Protein AF-A0A519W3X5-F1 (afdb_monomer_lite)

Secondary structure (DSSP, 8-state):
--HHHHHHHHHHHHHH--S----S--------PPPTTTTTT-HHHHHHHHHHHHHHHHSTTS---HHHHHHHHHHHHHHHHHHHHHHHTHHHHHHHHHHHHHHHHHHHTS-GGGTTTSS-----HHHHHHHHHHHHHHHHHHHHHHHHHHHIIIIIIHHHHHHHHHHHHHHHHHIIIIIHHHHHHHHHHHHHHHHHHHHHHHHHHHHHHHHHHHHHHHHHHHHHHHHHHHHHT-

Radius of gyration: 39.51 Å; chains: 1; bounding box: 80×35×135 Å

Foldseek 3Di:
DDPVVVVVVVVVVVVVPPDDDDDDPPLDQDADDDDPVVCVVCVLVVVLSVVVRVQSVVQQLHQDDLVVSLVSNCVSLVVVLVVLVVVLCVLLVQLQVQLVVLQVQLQVLFDCVVVPPPDPDDRDVVSVVSNVRSNVRSVVSNVRSVVSSCCCVPVPSVVVVVVVVVVSVVVSVCCVVPVNVVSVVSSVVVVVVVVVVVVVVVVVVVVVVVVVVVVVVVVVVVVVVVVVVVVVVD

Structure (mmCIF, N/CA/C/O backbone):
data_AF-A0A519W3X5-F1
#
_entry.id   AF-A0A519W3X5-F1
#
loop_
_atom_site.group_PDB
_atom_site.id
_atom_site.type_symbol
_atom_site.label_atom_id
_atom_site.label_alt_id
_atom_site.label_comp_id
_atom_site.label_asym_id
_atom_site.label_entity_id
_atom_site.label_seq_id
_atom_site.pdbx_PDB_ins_code
_atom_site.Cartn_x
_atom_site.Cartn_y
_atom_site.Cartn_z
_atom_site.occupancy
_atom_site.B_iso_or_equiv
_atom_site.auth_seq_id
_atom_site.auth_comp_id
_atom_site.auth_asym_id
_atom_site.auth_atom_id
_atom_site.pdbx_PDB_model_num
ATOM 1 N N . MET A 1 1 ? 3.837 -25.147 18.147 1.00 45.12 1 MET A N 1
ATOM 2 C CA . MET A 1 1 ? 2.559 -24.634 17.619 1.00 45.12 1 MET A CA 1
ATOM 3 C C . MET A 1 1 ? 2.509 -23.174 17.982 1.00 45.12 1 MET A C 1
ATOM 5 O O . MET A 1 1 ? 2.687 -22.864 19.153 1.00 45.12 1 MET A O 1
ATOM 9 N N . SER A 1 2 ? 2.477 -22.316 16.969 1.00 45.16 2 SER A N 1
ATOM 10 C CA . SER A 1 2 ? 2.587 -20.865 17.125 1.00 45.16 2 SER A CA 1
ATOM 11 C C . SER A 1 2 ? 1.289 -20.325 17.731 1.00 45.16 2 SER A C 1
ATOM 13 O O . SER A 1 2 ? 0.227 -20.863 17.428 1.00 45.16 2 SER A O 1
ATOM 15 N N . ASP A 1 3 ? 1.339 -19.258 18.535 1.00 55.97 3 ASP A N 1
ATOM 16 C CA . ASP A 1 3 ? 0.141 -18.533 19.014 1.00 55.97 3 ASP A CA 1
ATOM 17 C C . ASP A 1 3 ? -0.808 -18.149 17.860 1.00 55.97 3 ASP A C 1
ATOM 19 O O . ASP A 1 3 ? -2.020 -18.027 18.036 1.00 55.97 3 ASP A O 1
ATOM 23 N N . LEU A 1 4 ? -0.258 -18.023 16.647 1.00 49.25 4 LEU A N 1
ATOM 24 C CA . LEU A 1 4 ? -1.002 -17.791 15.415 1.00 49.25 4 LEU A CA 1
ATOM 25 C C . LEU A 1 4 ? -1.957 -18.949 15.069 1.00 49.25 4 LEU A C 1
ATOM 27 O O . LEU A 1 4 ? -3.072 -18.690 14.632 1.00 49.25 4 LEU A O 1
ATOM 31 N N . ASP A 1 5 ? -1.560 -20.202 15.318 1.00 62.03 5 ASP A N 1
ATOM 32 C CA . ASP A 1 5 ? -2.374 -21.393 15.025 1.00 62.03 5 ASP A CA 1
ATOM 33 C C . ASP A 1 5 ? -3.535 -21.529 16.019 1.00 62.03 5 ASP A C 1
ATOM 35 O O . ASP A 1 5 ? -4.640 -21.918 15.647 1.00 62.03 5 ASP A O 1
ATOM 39 N N . GLN A 1 6 ? -3.308 -21.180 17.292 1.00 60.09 6 GLN A N 1
ATOM 40 C CA . GLN A 1 6 ? -4.368 -21.174 18.307 1.00 60.09 6 GLN A CA 1
ATOM 41 C C . GLN A 1 6 ? -5.393 -20.067 18.050 1.00 60.09 6 GLN A C 1
ATOM 43 O O . GLN A 1 6 ? -6.582 -20.264 18.292 1.00 60.09 6 GLN A O 1
ATOM 48 N N . PHE A 1 7 ? -4.947 -18.923 17.529 1.00 57.28 7 PHE A N 1
ATOM 49 C CA . PHE A 1 7 ? -5.829 -17.824 17.152 1.00 57.28 7 PHE A CA 1
ATOM 50 C C . PHE A 1 7 ? -6.675 -18.153 15.913 1.00 57.28 7 PHE A C 1
ATOM 52 O O . PHE A 1 7 ? -7.871 -17.873 15.914 1.00 57.28 7 PHE A O 1
ATOM 59 N N . GLU A 1 8 ? -6.096 -18.792 14.892 1.00 63.50 8 GLU A N 1
ATOM 60 C CA . GLU A 1 8 ? -6.848 -19.271 13.720 1.00 63.50 8 GLU A CA 1
ATOM 61 C C . GLU A 1 8 ? -7.877 -20.342 14.112 1.00 63.50 8 GLU A C 1
ATOM 63 O O . GLU A 1 8 ? -9.046 -20.221 13.754 1.00 63.50 8 GLU A O 1
ATOM 68 N N . LEU A 1 9 ? -7.495 -21.313 14.954 1.00 64.81 9 LEU A N 1
ATOM 69 C CA . LEU A 1 9 ? -8.428 -22.306 15.508 1.00 64.81 9 LEU A CA 1
ATOM 70 C C . LEU A 1 9 ? -9.553 -21.656 16.331 1.00 64.81 9 LEU A C 1
ATOM 72 O O . LEU A 1 9 ? -10.696 -22.113 16.299 1.00 64.81 9 LEU A O 1
ATOM 76 N N . TYR A 1 10 ? -9.255 -20.573 17.053 1.00 62.84 10 TYR A N 1
ATOM 77 C CA . TYR A 1 10 ? -10.252 -19.820 17.809 1.00 62.84 10 TYR A CA 1
ATOM 78 C C . TYR A 1 10 ? -11.225 -19.071 16.885 1.00 62.84 10 TYR A C 1
ATOM 80 O O . TYR A 1 10 ? -12.438 -19.159 17.087 1.00 62.84 10 TYR A O 1
ATOM 88 N N . LEU A 1 11 ? -10.736 -18.407 15.834 1.00 61.69 11 LEU A N 1
ATOM 89 C CA . LEU A 1 11 ? -11.584 -17.755 14.830 1.00 61.69 11 LEU A CA 1
ATOM 90 C C . LEU A 1 11 ? -12.448 -18.760 14.052 1.00 61.69 11 LEU A C 1
ATOM 92 O O . LEU A 1 11 ? -13.633 -18.507 13.823 1.00 61.69 11 LEU A O 1
ATOM 96 N N . GLU A 1 12 ? -11.895 -19.923 13.712 1.00 62.41 12 GLU A N 1
ATOM 97 C CA . GLU A 1 12 ? -12.625 -21.010 13.057 1.00 62.41 12 GLU A CA 1
ATOM 98 C C . GLU A 1 12 ? -13.720 -21.579 13.979 1.00 62.41 12 GLU A C 1
ATOM 100 O O . GLU A 1 12 ? -14.868 -21.756 13.553 1.00 62.41 12 GLU A O 1
ATOM 105 N N . SER A 1 13 ? -13.425 -21.736 15.278 1.00 56.47 13 SER 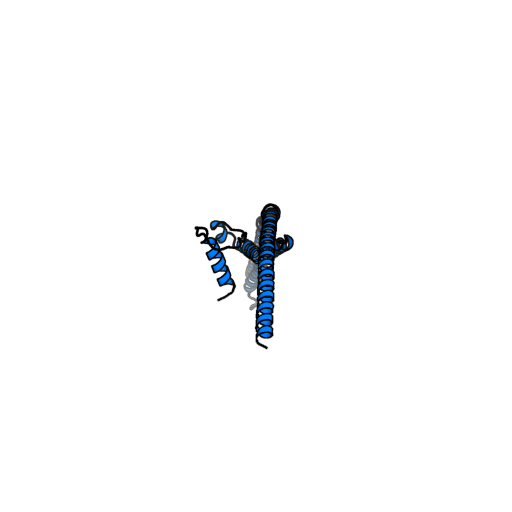A N 1
ATOM 106 C CA . SER A 1 13 ? -14.416 -22.148 16.282 1.00 56.47 13 SER A CA 1
ATOM 107 C C . SER A 1 13 ? -15.555 -21.131 16.447 1.00 56.47 13 SER A C 1
ATOM 109 O O . SER A 1 13 ? -16.719 -21.518 16.553 1.00 56.47 13 SER A O 1
ATOM 111 N N . LEU A 1 14 ? -15.263 -19.828 16.377 1.00 49.53 14 LEU A N 1
ATOM 112 C CA . LEU A 1 14 ? -16.277 -18.771 16.451 1.00 49.53 14 LEU A CA 1
ATOM 113 C C . LEU A 1 14 ? -17.171 -18.742 15.205 1.00 49.53 14 LEU A C 1
ATOM 115 O O . LEU A 1 14 ? -18.380 -18.552 15.329 1.00 49.53 14 LEU A O 1
ATOM 119 N N . SER A 1 15 ? -16.609 -18.996 14.021 1.00 51.59 15 SER A N 1
ATOM 120 C CA . SER A 1 15 ? -17.379 -19.058 12.770 1.00 51.59 15 SER A CA 1
ATOM 121 C C . SER A 1 15 ? -18.316 -20.272 12.685 1.00 51.59 15 SER A C 1
ATOM 123 O O . SER A 1 15 ? -19.361 -20.206 12.041 1.00 51.59 15 SER A O 1
ATOM 125 N N . THR A 1 16 ? -17.982 -21.367 13.377 1.00 39.50 16 THR A N 1
ATOM 126 C CA . THR A 1 16 ? -18.756 -22.621 13.352 1.00 39.50 16 THR A CA 1
ATOM 127 C C . THR A 1 16 ? -19.891 -22.637 14.391 1.00 39.50 16 THR A C 1
ATOM 129 O O . THR A 1 16 ? -20.848 -23.400 14.267 1.00 39.50 16 THR A O 1
ATOM 132 N N . THR A 1 17 ? -19.852 -21.755 15.397 1.00 40.50 17 THR A N 1
ATOM 133 C CA . THR A 1 17 ? -20.787 -21.769 16.545 1.00 40.50 17 THR A CA 1
ATOM 134 C C . THR A 1 17 ? -22.091 -20.987 16.294 1.00 40.50 17 THR A C 1
ATOM 136 O O . THR A 1 17 ? -22.834 -20.673 17.219 1.00 40.50 17 THR A O 1
ATOM 139 N N . THR A 1 18 ? -22.459 -20.702 15.038 1.00 43.31 18 THR A N 1
ATOM 140 C CA . THR A 1 18 ? -23.767 -20.086 14.705 1.00 43.31 18 THR A CA 1
ATOM 141 C C . THR A 1 18 ? -24.946 -21.078 14.762 1.00 43.31 18 THR A C 1
ATOM 143 O O . THR A 1 18 ? -26.044 -20.769 14.311 1.00 43.31 18 THR A O 1
ATOM 146 N N . SER A 1 19 ? -24.770 -22.270 15.342 1.00 35.72 19 SER A N 1
ATOM 147 C CA . SER A 1 19 ? -25.865 -23.218 15.591 1.00 35.72 19 SER A CA 1
ATOM 148 C C . SER A 1 19 ? -25.975 -23.542 17.080 1.00 35.72 19 SER A C 1
ATOM 150 O O . SER A 1 19 ? -25.244 -24.370 17.605 1.00 35.72 19 SER A O 1
ATOM 152 N N . ALA A 1 20 ? -26.897 -22.829 17.728 1.00 42.28 20 ALA A N 1
ATOM 153 C CA . ALA A 1 20 ? -27.607 -23.144 18.967 1.00 42.28 20 ALA A CA 1
ATOM 154 C C . ALA A 1 20 ? -27.051 -24.270 19.868 1.00 42.28 20 ALA A C 1
ATOM 156 O O . ALA A 1 20 ? -27.320 -25.441 19.628 1.00 42.28 20 ALA A O 1
ATOM 157 N N . THR A 1 21 ? -26.503 -23.890 21.026 1.00 29.62 21 THR A N 1
ATOM 158 C CA . THR A 1 21 ? -26.790 -24.583 22.295 1.00 29.62 21 THR A CA 1
ATOM 159 C C . THR A 1 21 ? -26.710 -23.601 23.459 1.00 29.62 21 THR A C 1
ATOM 161 O O . THR A 1 21 ? -25.695 -22.957 23.705 1.00 29.62 21 THR A O 1
ATOM 164 N N . SER A 1 22 ? -27.837 -23.489 24.152 1.00 43.41 22 SER A N 1
ATOM 165 C CA . SER A 1 22 ? -28.070 -22.793 25.411 1.00 43.41 22 SER A CA 1
ATOM 166 C C . SER A 1 22 ? -27.163 -23.295 26.540 1.00 43.41 22 SER A C 1
ATOM 168 O O . SER A 1 22 ? -27.108 -24.501 26.770 1.00 43.41 22 SER A O 1
ATOM 170 N N . GLY A 1 23 ? -26.573 -22.374 27.311 1.00 33.78 23 GLY A N 1
ATOM 171 C CA . GLY A 1 23 ? -26.075 -22.669 28.661 1.00 33.78 23 GLY A CA 1
ATOM 172 C C . GLY A 1 23 ? -24.568 -22.537 28.879 1.00 33.78 23 GLY A C 1
ATOM 173 O O . GLY A 1 23 ? -23.945 -23.472 29.359 1.00 33.78 23 GLY A O 1
ATOM 174 N N . ALA A 1 24 ? -23.988 -21.379 28.581 1.00 32.31 24 ALA A N 1
ATOM 175 C CA . ALA A 1 24 ? -22.810 -20.850 29.267 1.00 32.31 24 ALA A CA 1
ATOM 176 C C . ALA A 1 24 ? -22.781 -19.341 29.004 1.00 32.31 24 ALA A C 1
ATOM 178 O O . ALA A 1 24 ? -23.151 -18.906 27.914 1.00 32.31 24 ALA A O 1
ATOM 179 N N . ASP A 1 25 ? -22.415 -18.554 30.010 1.00 40.34 25 ASP A N 1
ATOM 180 C CA . ASP A 1 25 ? -22.335 -17.094 29.940 1.00 40.34 25 ASP A CA 1
ATOM 181 C C . ASP A 1 25 ? -21.155 -16.712 29.025 1.00 40.34 25 ASP A C 1
ATOM 183 O O . ASP A 1 25 ? -20.034 -16.468 29.468 1.00 40.34 25 ASP A O 1
ATOM 187 N N . PHE A 1 26 ? -21.364 -16.810 27.711 1.00 40.47 26 PHE A N 1
ATOM 188 C CA . PHE A 1 26 ? -20.390 -16.393 26.714 1.00 40.47 26 PHE A CA 1
ATOM 189 C C . PHE A 1 26 ? -20.453 -14.875 26.608 1.00 40.47 26 PHE A C 1
ATOM 191 O O . PHE A 1 26 ? -21.426 -14.298 26.119 1.00 40.47 26 PHE A O 1
ATOM 198 N N . GLU A 1 27 ? -19.390 -14.230 27.073 1.00 47.03 27 GLU A N 1
ATOM 199 C CA . GLU A 1 27 ? -19.173 -12.802 26.904 1.00 47.03 27 GLU A CA 1
ATOM 200 C C . GLU A 1 27 ? -19.052 -12.503 25.398 1.00 47.03 27 GLU A C 1
ATOM 202 O O . GLU A 1 27 ? -18.052 -12.830 24.752 1.00 47.03 27 GLU A O 1
ATOM 207 N N . MET A 1 28 ? -20.128 -11.967 24.815 1.00 46.00 28 MET A N 1
ATOM 208 C CA . MET A 1 28 ? -20.239 -11.700 23.380 1.00 46.00 28 MET A CA 1
ATOM 209 C C . MET A 1 28 ? -19.185 -10.672 22.955 1.00 46.00 28 MET A C 1
ATOM 211 O O . MET A 1 28 ? -19.191 -9.535 23.423 1.00 46.00 28 MET A O 1
ATOM 215 N N . VAL A 1 29 ? -18.286 -11.073 22.055 1.00 52.16 29 VAL A N 1
ATOM 216 C CA . VAL A 1 29 ? -17.290 -10.187 21.441 1.00 52.16 29 VAL A CA 1
ATOM 217 C C . VAL A 1 29 ? -17.803 -9.778 20.083 1.00 52.16 29 VAL A C 1
ATOM 219 O O . VAL A 1 29 ? -18.059 -10.626 19.230 1.00 52.16 29 VAL A O 1
ATOM 222 N N . GLU A 1 30 ? -17.929 -8.479 19.872 1.00 59.47 30 GLU A N 1
ATOM 223 C CA . GLU A 1 30 ? -18.311 -7.946 18.575 1.00 59.47 30 GLU A CA 1
ATOM 224 C C . GLU A 1 30 ? -17.074 -7.939 17.672 1.00 59.47 30 GLU A C 1
ATOM 226 O O . GLU A 1 30 ? -16.120 -7.192 17.891 1.00 59.47 30 GLU A O 1
ATOM 231 N N . LEU A 1 31 ? -17.067 -8.846 16.695 1.00 62.34 31 LEU A N 1
ATOM 232 C CA . LEU A 1 31 ? -16.001 -8.998 15.710 1.00 62.34 31 LEU A CA 1
ATOM 233 C C . LEU A 1 31 ? -16.501 -8.593 14.332 1.00 62.34 31 LEU A C 1
ATOM 235 O O . LEU A 1 31 ? -17.647 -8.857 13.964 1.00 62.34 31 LEU A O 1
ATOM 239 N N . LEU A 1 32 ? -15.607 -8.012 13.539 1.00 64.06 32 LEU A N 1
ATOM 240 C CA . LEU A 1 32 ? -15.858 -7.770 12.129 1.00 64.06 32 LEU A CA 1
ATOM 241 C C . LEU A 1 32 ? -15.776 -9.104 11.385 1.00 64.06 32 LEU A C 1
ATOM 243 O O . LEU A 1 32 ? -14.697 -9.688 11.257 1.00 64.06 32 LEU A O 1
ATOM 247 N N . VAL A 1 33 ? -16.920 -9.589 10.903 1.00 62.34 33 VAL A N 1
ATOM 248 C CA . VAL A 1 33 ? -17.006 -10.796 10.074 1.00 62.34 33 VAL A CA 1
ATOM 249 C C . VAL A 1 33 ? -17.046 -10.384 8.608 1.00 62.34 33 VAL A C 1
ATOM 251 O O . VAL A 1 33 ? -17.966 -9.701 8.164 1.00 62.34 33 VAL A O 1
ATOM 254 N N . LEU A 1 34 ? -16.045 -10.820 7.846 1.00 62.31 34 LEU A N 1
ATOM 255 C CA . LEU A 1 34 ? -16.028 -10.670 6.395 1.00 62.31 34 LEU A CA 1
ATOM 256 C C . LEU A 1 34 ? -16.797 -11.829 5.740 1.00 62.31 34 LEU A C 1
ATOM 258 O O . LEU A 1 34 ? -16.632 -12.980 6.153 1.00 62.31 34 LEU A O 1
ATOM 262 N N . PRO A 1 35 ? -17.598 -11.578 4.690 1.00 56.34 35 PRO A N 1
ATOM 263 C CA . PRO A 1 35 ? -18.180 -12.654 3.898 1.00 56.34 35 PRO A CA 1
ATOM 264 C C . PRO A 1 35 ? -17.069 -13.478 3.223 1.00 56.34 35 PRO A C 1
ATOM 266 O O . PRO A 1 35 ? -16.136 -12.926 2.639 1.00 56.34 35 PRO A O 1
ATOM 269 N N . ALA A 1 36 ? -17.180 -14.811 3.272 1.00 52.62 36 ALA A N 1
ATOM 270 C CA . ALA A 1 36 ? -16.125 -15.760 2.882 1.00 52.62 36 ALA A CA 1
ATOM 271 C C . ALA A 1 36 ? -15.571 -15.587 1.450 1.00 52.62 36 ALA A C 1
ATOM 273 O O . ALA A 1 36 ? -14.440 -15.985 1.171 1.00 52.62 36 ALA A O 1
ATOM 274 N N . ASN A 1 37 ? -16.331 -14.960 0.546 1.00 53.03 37 ASN A N 1
ATOM 275 C CA . ASN A 1 37 ? -15.897 -14.672 -0.825 1.00 53.03 37 ASN A CA 1
ATOM 276 C C . ASN A 1 37 ? -14.834 -13.562 -0.922 1.00 53.03 37 ASN A C 1
ATOM 278 O O . ASN A 1 37 ? -14.082 -13.536 -1.894 1.00 53.03 37 ASN A O 1
ATOM 282 N N . THR A 1 38 ? -14.727 -12.673 0.068 1.00 55.31 38 THR A N 1
ATOM 283 C CA . THR A 1 38 ? -13.791 -11.535 0.032 1.00 55.31 38 THR A CA 1
ATOM 284 C C . THR A 1 38 ? -12.387 -11.920 0.518 1.00 55.31 38 THR A C 1
ATOM 286 O O . THR A 1 38 ? -11.401 -11.338 0.067 1.00 55.31 38 THR A O 1
ATOM 289 N N . ASN A 1 39 ? -12.271 -12.965 1.349 1.00 54.44 39 ASN A N 1
ATOM 290 C CA . ASN A 1 39 ? -11.001 -13.407 1.951 1.00 54.44 39 ASN A CA 1
ATOM 291 C C . ASN A 1 39 ? -9.938 -13.850 0.935 1.00 54.44 39 ASN A C 1
ATOM 293 O O . ASN A 1 39 ? -8.750 -13.751 1.220 1.00 54.44 39 ASN A O 1
ATOM 297 N N . LYS A 1 40 ? -10.335 -14.337 -0.248 1.00 54.84 40 LYS A N 1
ATOM 298 C CA . LYS A 1 40 ? -9.379 -14.766 -1.286 1.00 54.84 40 LYS A CA 1
ATOM 299 C C . LYS A 1 40 ? -8.961 -13.650 -2.242 1.00 54.84 40 LYS A C 1
ATOM 301 O O . LYS A 1 40 ? -7.954 -13.804 -2.922 1.00 54.84 40 LYS A O 1
ATOM 306 N N . SER A 1 41 ? -9.732 -12.564 -2.324 1.00 56.59 41 SER A N 1
ATOM 307 C CA . SER A 1 41 ? -9.519 -11.513 -3.326 1.00 56.59 41 SER A CA 1
ATOM 308 C C . SER A 1 41 ? -8.695 -10.333 -2.802 1.00 56.59 41 SER A C 1
ATOM 310 O O . SER A 1 41 ? -8.075 -9.640 -3.600 1.00 56.59 41 SER A O 1
ATOM 312 N N . HIS A 1 42 ? -8.675 -10.104 -1.483 1.00 67.56 42 HIS A N 1
ATOM 313 C CA . HIS A 1 42 ? -7.988 -8.967 -0.859 1.00 67.56 42 HIS A CA 1
ATOM 314 C C . HIS A 1 42 ? -7.265 -9.398 0.427 1.00 67.56 42 HIS A C 1
ATOM 316 O O . HIS A 1 42 ? -7.781 -9.222 1.531 1.00 67.56 42 HIS A O 1
ATOM 322 N N . MET A 1 43 ? -6.072 -9.982 0.277 1.00 73.25 43 MET A N 1
ATOM 323 C CA . MET A 1 43 ? -5.270 -10.485 1.403 1.00 73.25 43 MET A CA 1
ATOM 324 C C . MET A 1 43 ? -4.831 -9.366 2.359 1.00 73.25 43 MET A C 1
ATOM 326 O O . MET A 1 43 ? -4.945 -9.530 3.571 1.00 73.25 43 MET A O 1
ATOM 330 N N . ASP A 1 44 ? -4.416 -8.210 1.831 1.00 78.19 44 ASP A N 1
ATOM 331 C CA . ASP A 1 44 ? -3.952 -7.081 2.652 1.00 78.19 44 ASP A CA 1
ATOM 332 C C . ASP A 1 44 ? -5.084 -6.486 3.503 1.00 78.19 44 ASP A C 1
ATOM 334 O O . ASP A 1 44 ? -4.909 -6.175 4.680 1.00 78.19 44 ASP A O 1
ATOM 338 N N . PHE A 1 45 ? -6.294 -6.403 2.939 1.00 78.19 45 PHE A N 1
ATOM 339 C CA . PHE A 1 45 ? -7.476 -5.953 3.676 1.00 78.19 45 PHE A CA 1
ATOM 340 C C . PHE A 1 45 ? -7.875 -6.947 4.773 1.00 78.19 45 PHE A C 1
ATOM 342 O O . PHE A 1 45 ? -8.240 -6.545 5.878 1.00 78.19 45 PHE A O 1
ATOM 349 N N . PHE A 1 46 ? -7.762 -8.251 4.502 1.00 78.19 46 PHE A N 1
ATOM 350 C CA . PHE A 1 46 ? -7.989 -9.274 5.520 1.00 78.19 46 PHE A CA 1
ATOM 351 C C . PHE A 1 46 ? -7.020 -9.126 6.700 1.00 78.19 46 PHE A C 1
ATOM 353 O O . PHE A 1 46 ? -7.437 -9.260 7.850 1.00 78.19 46 PHE A O 1
ATOM 360 N N . GLU A 1 47 ? -5.754 -8.788 6.444 1.00 78.69 47 GLU A N 1
ATOM 361 C CA . GLU A 1 47 ? -4.772 -8.548 7.504 1.00 78.69 47 GLU A CA 1
ATOM 362 C C . GLU A 1 47 ? -5.138 -7.330 8.371 1.00 78.69 47 GLU A C 1
ATOM 364 O O . GLU A 1 47 ? -5.083 -7.415 9.602 1.00 78.69 47 GLU A O 1
ATOM 369 N N . VAL A 1 48 ? -5.618 -6.240 7.760 1.00 82.06 48 VAL A N 1
ATOM 370 C CA . VAL A 1 48 ? -6.136 -5.063 8.485 1.00 82.06 48 VAL A CA 1
ATOM 371 C C . VAL A 1 48 ? -7.317 -5.437 9.385 1.00 82.06 48 VAL A C 1
ATOM 373 O O . VAL A 1 48 ? -7.352 -5.048 10.557 1.00 82.06 48 VAL A O 1
ATOM 376 N N . ILE A 1 49 ? -8.267 -6.229 8.879 1.00 80.44 49 ILE A N 1
ATOM 377 C CA . ILE A 1 49 ? -9.432 -6.675 9.655 1.00 80.44 49 ILE A CA 1
ATOM 378 C C . ILE A 1 49 ? -9.027 -7.648 10.763 1.00 80.44 49 ILE A C 1
ATOM 380 O O . ILE A 1 49 ? -9.514 -7.530 11.885 1.00 80.44 49 ILE A O 1
ATOM 384 N N . LYS A 1 50 ? -8.091 -8.563 10.504 1.00 79.56 50 LYS A N 1
ATOM 385 C CA . LYS A 1 50 ? -7.551 -9.472 11.520 1.00 79.56 50 LYS A CA 1
ATOM 386 C C . LYS A 1 50 ? -6.870 -8.701 12.650 1.00 79.56 50 LYS A C 1
ATOM 388 O O . LYS A 1 50 ? -7.119 -8.992 13.818 1.00 79.56 50 LYS A O 1
ATOM 393 N N . SER A 1 51 ? -6.060 -7.699 12.311 1.00 77.56 51 SER A N 1
ATOM 394 C CA . SER A 1 51 ? -5.391 -6.821 13.277 1.00 77.56 51 SER A CA 1
ATOM 395 C C . SER A 1 51 ? -6.400 -6.001 14.092 1.00 77.56 51 SER A C 1
ATOM 397 O O . SER A 1 51 ? -6.315 -5.933 15.320 1.00 77.56 51 SER A O 1
ATOM 399 N N . THR A 1 52 ? -7.435 -5.483 13.426 1.00 81.31 52 THR A N 1
ATOM 400 C CA . THR A 1 52 ? -8.567 -4.789 14.060 1.00 81.31 52 THR A CA 1
ATOM 401 C C . THR A 1 52 ? -9.318 -5.705 15.028 1.00 81.31 52 THR A C 1
ATOM 403 O O . THR A 1 52 ? -9.511 -5.356 16.190 1.00 81.31 52 THR A O 1
ATOM 406 N N . ASN A 1 53 ? -9.666 -6.919 14.605 1.00 78.44 53 ASN A N 1
ATOM 407 C CA . ASN A 1 53 ? -10.346 -7.911 15.437 1.00 78.44 53 ASN A CA 1
ATOM 408 C C . ASN A 1 53 ? -9.489 -8.364 16.625 1.00 78.44 53 ASN A C 1
ATOM 410 O O . ASN A 1 53 ? -10.008 -8.518 17.729 1.00 78.44 53 ASN A O 1
ATOM 414 N N . ALA A 1 54 ? -8.177 -8.537 16.441 1.00 77.19 54 ALA A N 1
ATOM 415 C CA . ALA A 1 54 ? -7.255 -8.844 17.532 1.00 77.19 54 ALA A CA 1
ATOM 416 C C . ALA A 1 54 ? -7.206 -7.706 18.567 1.00 77.19 54 ALA A C 1
ATOM 418 O O . ALA A 1 54 ? -7.222 -7.963 19.774 1.00 77.19 54 ALA A O 1
ATOM 419 N N . TYR A 1 55 ? -7.207 -6.452 18.107 1.00 73.69 55 TYR A N 1
ATOM 420 C CA . TYR A 1 55 ? -7.269 -5.282 18.978 1.00 73.69 55 TYR A CA 1
ATOM 421 C C . TYR A 1 55 ? -8.588 -5.210 19.763 1.00 73.69 55 TYR A C 1
ATOM 423 O O . TYR A 1 55 ? -8.558 -4.995 20.978 1.00 73.69 55 TYR A O 1
ATOM 431 N N . LEU A 1 56 ? -9.727 -5.458 19.109 1.00 74.12 56 LEU A N 1
ATOM 432 C CA . LEU A 1 56 ? -11.047 -5.501 19.751 1.00 74.12 56 LEU A CA 1
ATOM 433 C C . LEU A 1 56 ? -11.147 -6.644 20.775 1.00 74.12 56 LEU A C 1
ATOM 435 O O . LEU A 1 56 ? -11.603 -6.432 21.897 1.00 74.12 56 LEU A O 1
ATOM 439 N N . CYS A 1 57 ? -10.635 -7.833 20.442 1.00 68.19 57 CYS A N 1
ATOM 440 C CA . CYS A 1 57 ? -10.562 -8.976 21.356 1.00 68.19 57 CYS A CA 1
ATOM 441 C C . CYS A 1 57 ? -9.723 -8.697 22.607 1.00 68.19 57 CYS A C 1
ATOM 443 O O . CYS A 1 57 ? -10.038 -9.214 23.679 1.00 68.19 57 CYS A O 1
ATOM 445 N N . LYS A 1 58 ? -8.640 -7.925 22.476 1.00 68.12 58 LYS A N 1
ATOM 446 C CA . LYS A 1 58 ? -7.723 -7.641 23.584 1.00 68.12 58 LYS A CA 1
ATOM 447 C C . LYS A 1 58 ? -8.198 -6.489 24.472 1.00 68.12 58 LYS A C 1
ATOM 449 O O . LYS A 1 58 ? -7.876 -6.481 25.654 1.00 68.12 58 LYS A O 1
ATOM 454 N N . ASN A 1 59 ? -8.971 -5.549 23.928 1.00 64.94 59 ASN A N 1
ATOM 455 C CA . ASN A 1 59 ? -9.475 -4.371 24.646 1.00 64.94 59 ASN A CA 1
ATOM 456 C C . ASN A 1 59 ? -10.947 -4.499 25.080 1.00 64.94 59 ASN A C 1
ATOM 458 O O . ASN A 1 59 ? -11.618 -3.488 25.290 1.00 64.94 59 ASN A O 1
ATOM 462 N N . LYS A 1 60 ? -11.458 -5.728 25.247 1.00 56.78 60 LYS A N 1
ATOM 463 C CA . LYS A 1 60 ? -12.813 -5.974 25.767 1.00 56.78 60 LYS A CA 1
ATOM 464 C C . LYS A 1 60 ? -13.019 -5.248 27.102 1.00 56.78 60 LYS A C 1
ATOM 466 O O . LYS A 1 60 ? -12.243 -5.432 28.035 1.00 56.78 60 LYS A O 1
ATOM 471 N N . GLY A 1 61 ? -14.066 -4.425 27.179 1.00 53.03 61 GLY A N 1
ATOM 472 C CA . GLY A 1 61 ? -14.425 -3.668 28.385 1.00 53.03 61 GLY A CA 1
ATOM 473 C C . GLY A 1 61 ? -13.716 -2.318 28.560 1.00 53.03 61 GLY A C 1
ATOM 474 O O . GLY A 1 61 ? -14.026 -1.608 29.513 1.00 53.03 61 GLY A O 1
ATOM 475 N N . SER A 1 62 ? -12.819 -1.933 27.646 1.00 56.06 62 SER A N 1
ATOM 476 C CA . SER A 1 62 ? -12.245 -0.584 27.564 1.00 56.06 62 SER A CA 1
ATOM 477 C C . SER A 1 62 ? -12.795 0.147 26.336 1.00 56.06 62 SER A C 1
ATOM 479 O O . SER A 1 62 ? -13.147 -0.486 25.340 1.00 56.06 62 SER A O 1
ATOM 481 N N . SER A 1 63 ? -12.876 1.478 26.379 1.00 56.06 63 SER A N 1
ATOM 482 C CA . SER A 1 63 ? -13.252 2.283 25.212 1.00 56.06 63 SER A CA 1
ATOM 483 C C . SER A 1 63 ? -12.242 2.038 24.086 1.00 56.06 63 SER A C 1
ATOM 485 O O . SER A 1 63 ? -11.077 2.411 24.234 1.00 56.06 63 SER A O 1
ATOM 487 N N . ALA A 1 64 ? -12.638 1.408 22.970 1.00 68.75 64 ALA A N 1
ATOM 488 C CA . ALA A 1 64 ? -11.721 1.303 21.836 1.00 68.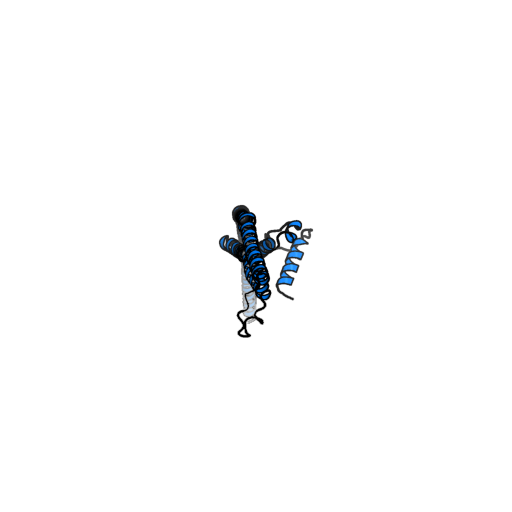75 64 ALA A CA 1
ATOM 489 C C . ALA A 1 64 ? -11.438 2.693 21.282 1.00 68.75 64 ALA A C 1
ATOM 491 O O . ALA A 1 64 ? -12.346 3.458 20.956 1.00 68.75 64 ALA A O 1
ATOM 492 N N . ASP A 1 65 ? -10.152 2.987 21.160 1.00 77.69 65 ASP A N 1
ATOM 493 C CA . ASP A 1 65 ? -9.678 4.212 20.549 1.00 77.69 65 ASP A CA 1
ATOM 494 C C . ASP A 1 65 ? -9.682 4.098 19.018 1.00 77.69 65 ASP A C 1
ATOM 496 O O . ASP A 1 65 ? -9.047 3.210 18.437 1.00 77.69 65 ASP A O 1
ATOM 500 N N . PHE A 1 66 ? -10.378 5.031 18.368 1.00 80.31 66 PHE A N 1
ATOM 501 C CA . PHE A 1 66 ? -10.346 5.198 16.919 1.00 80.31 66 PHE A CA 1
ATOM 502 C C . PHE A 1 66 ? -8.926 5.433 16.402 1.00 80.31 66 PHE A C 1
ATOM 504 O O . PHE A 1 66 ? -8.580 4.897 15.351 1.00 80.31 66 PHE A O 1
ATOM 511 N N . SER A 1 67 ? -8.101 6.193 17.134 1.00 81.38 67 SER A N 1
ATOM 512 C CA . SER A 1 67 ? -6.731 6.511 16.725 1.00 81.38 67 SER A CA 1
ATOM 513 C C . SER A 1 67 ? -5.917 5.240 16.535 1.00 81.38 67 SER A C 1
ATOM 515 O O . SER A 1 67 ? -5.255 5.093 15.520 1.00 81.38 67 SER A O 1
ATOM 517 N N . ILE A 1 68 ? -6.035 4.263 17.437 1.00 83.69 68 ILE A N 1
ATOM 518 C CA . ILE A 1 68 ? -5.252 3.023 17.343 1.00 83.69 68 ILE A CA 1
ATOM 519 C C . ILE A 1 68 ? -5.705 2.160 16.156 1.00 83.69 68 ILE A C 1
ATOM 521 O O . ILE A 1 68 ? -4.871 1.571 15.460 1.00 83.69 68 ILE A O 1
ATOM 525 N N . LEU A 1 69 ? -7.015 2.095 15.897 1.00 83.62 69 LEU A N 1
ATOM 526 C CA . LEU A 1 69 ? -7.564 1.376 14.742 1.00 83.62 69 LEU A CA 1
ATOM 527 C C . LEU A 1 69 ? -7.159 2.035 13.419 1.00 83.62 69 LEU A C 1
ATOM 529 O O . LEU A 1 69 ? -6.758 1.342 12.480 1.00 83.62 69 LEU A O 1
ATOM 533 N N . LYS A 1 70 ? -7.216 3.369 13.371 1.00 86.94 70 LYS A N 1
ATOM 534 C CA . LYS A 1 70 ? -6.751 4.179 12.247 1.00 86.94 70 LYS A CA 1
ATOM 535 C C . LYS A 1 70 ? -5.259 3.971 12.010 1.00 86.94 70 LYS A C 1
ATOM 537 O O . LYS A 1 70 ? -4.896 3.551 10.922 1.00 86.94 70 LYS A O 1
ATOM 542 N N . ASP A 1 71 ? -4.420 4.162 13.023 1.00 87.12 71 ASP A N 1
ATOM 543 C CA . ASP A 1 71 ? -2.961 4.054 12.911 1.00 87.12 71 ASP A CA 1
ATOM 544 C C . ASP A 1 71 ? -2.526 2.644 12.487 1.00 87.12 71 ASP A C 1
ATOM 546 O O . ASP A 1 71 ? -1.591 2.468 11.705 1.00 87.12 71 ASP A O 1
ATOM 550 N N . THR A 1 72 ? -3.228 1.614 12.971 1.00 85.38 72 THR A N 1
ATOM 551 C CA . THR A 1 72 ? -2.988 0.230 12.549 1.00 85.38 72 THR A CA 1
ATOM 552 C C . THR A 1 72 ? -3.297 0.051 11.065 1.00 85.38 72 THR A C 1
ATOM 554 O O . THR A 1 72 ? -2.452 -0.467 10.339 1.00 85.38 72 THR A O 1
ATOM 557 N N . CYS A 1 73 ? -4.465 0.506 10.603 1.00 86.81 73 CYS A N 1
ATOM 558 C CA . CYS A 1 73 ? -4.834 0.469 9.188 1.00 86.81 73 CYS A CA 1
ATOM 559 C C . CYS A 1 73 ? -3.845 1.268 8.322 1.00 86.81 73 CYS A C 1
ATOM 561 O O . CYS A 1 73 ? -3.319 0.728 7.352 1.00 86.81 73 CYS A O 1
ATOM 563 N N . GLU A 1 74 ? -3.512 2.501 8.719 1.00 88.94 74 GLU A N 1
ATOM 564 C CA . GLU A 1 74 ? -2.574 3.377 8.002 1.00 88.94 74 GLU A CA 1
ATOM 565 C C . GLU A 1 74 ? -1.214 2.730 7.833 1.00 88.94 74 GLU A C 1
ATOM 567 O O . GLU A 1 74 ? -0.684 2.735 6.730 1.00 88.94 74 GLU A O 1
ATOM 572 N N . ARG A 1 75 ? -0.685 2.091 8.878 1.00 88.00 75 ARG A N 1
ATOM 573 C CA . ARG A 1 75 ? 0.607 1.411 8.792 1.00 88.00 75 ARG A CA 1
ATOM 574 C C . ARG A 1 75 ? 0.597 0.252 7.793 1.00 88.00 75 ARG A C 1
ATOM 576 O O . ARG A 1 75 ? 1.593 0.036 7.106 1.00 88.00 75 ARG A O 1
ATOM 583 N N . HIS A 1 76 ? -0.489 -0.519 7.730 1.00 85.81 76 HIS A N 1
ATOM 584 C CA . HIS A 1 76 ? -0.608 -1.608 6.756 1.00 85.81 76 HIS A CA 1
ATOM 585 C C . HIS A 1 76 ? -0.738 -1.064 5.328 1.00 85.81 76 HIS A C 1
ATOM 587 O O . HIS A 1 76 ? -0.030 -1.533 4.439 1.00 85.81 76 HIS A O 1
ATOM 593 N N . VAL A 1 77 ? -1.573 -0.042 5.123 1.00 87.19 77 VAL A N 1
ATOM 594 C CA . VAL A 1 77 ? -1.762 0.595 3.812 1.00 87.19 77 VAL A CA 1
ATOM 595 C C . VAL A 1 77 ? -0.476 1.270 3.328 1.00 87.19 77 VAL A C 1
ATOM 597 O O . VAL A 1 77 ? -0.049 1.029 2.204 1.00 87.19 77 VAL A O 1
ATOM 600 N N . GLU A 1 78 ? 0.196 2.042 4.184 1.00 89.19 78 GLU A N 1
ATOM 601 C CA . GLU A 1 78 ? 1.452 2.730 3.861 1.00 89.19 78 GLU A CA 1
ATOM 602 C C . GLU A 1 78 ? 2.560 1.741 3.489 1.00 89.19 78 GLU A C 1
ATOM 604 O O . GLU A 1 78 ? 3.321 1.988 2.555 1.00 89.19 78 GLU A O 1
ATOM 609 N N . LYS A 1 79 ? 2.641 0.593 4.177 1.00 88.75 79 LYS A N 1
ATOM 610 C CA . LYS A 1 79 ? 3.606 -0.456 3.835 1.00 88.75 79 LYS A CA 1
ATOM 611 C C . LYS A 1 79 ? 3.392 -0.959 2.404 1.00 88.75 79 LYS A C 1
ATOM 613 O O . LYS A 1 79 ? 4.356 -1.023 1.643 1.00 88.75 79 LYS A O 1
ATOM 618 N N . VAL A 1 80 ? 2.151 -1.287 2.045 1.00 86.19 80 VAL A N 1
ATOM 619 C CA . VAL A 1 80 ? 1.802 -1.782 0.704 1.00 86.19 80 VAL A CA 1
ATOM 620 C C . VAL A 1 80 ? 2.027 -0.697 -0.354 1.00 86.19 80 VAL A C 1
ATOM 622 O O . VAL A 1 80 ? 2.658 -0.964 -1.377 1.00 86.19 80 VAL A O 1
ATOM 625 N N . ASP A 1 81 ? 1.603 0.541 -0.093 1.00 86.81 81 ASP A N 1
ATOM 626 C CA . ASP A 1 81 ? 1.808 1.670 -1.009 1.00 86.81 81 ASP A CA 1
ATOM 627 C C . ASP A 1 81 ? 3.299 1.949 -1.249 1.00 86.81 81 ASP A C 1
ATOM 629 O O . ASP A 1 81 ? 3.711 2.212 -2.380 1.00 86.81 81 ASP A O 1
ATOM 633 N N . ASN A 1 82 ? 4.139 1.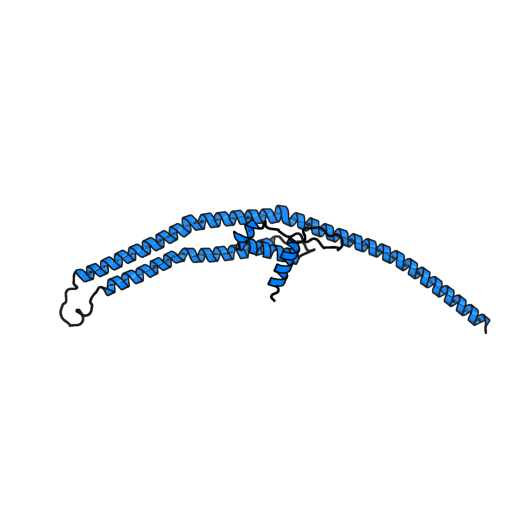835 -0.217 1.00 87.12 82 ASN A N 1
ATOM 634 C CA . ASN A 1 82 ? 5.582 2.027 -0.342 1.00 87.12 82 ASN A CA 1
ATOM 635 C C . ASN A 1 82 ? 6.253 0.893 -1.145 1.00 87.12 82 ASN A C 1
ATOM 637 O O . ASN A 1 82 ? 7.132 1.145 -1.973 1.00 87.12 82 ASN A O 1
ATOM 641 N N . GLU A 1 83 ? 5.817 -0.358 -0.959 1.00 85.88 83 GLU A N 1
ATOM 642 C CA . GLU A 1 83 ? 6.275 -1.491 -1.776 1.00 85.88 83 GLU A CA 1
ATOM 643 C C . GLU A 1 83 ? 5.922 -1.293 -3.260 1.00 85.88 83 GLU A C 1
ATOM 645 O O . GLU A 1 83 ? 6.788 -1.448 -4.128 1.00 85.88 83 GLU A O 1
ATOM 650 N N . ILE A 1 84 ? 4.692 -0.863 -3.559 1.00 85.56 84 ILE A N 1
ATOM 651 C CA . ILE A 1 84 ? 4.261 -0.538 -4.926 1.00 85.56 84 ILE A CA 1
ATOM 652 C C . ILE A 1 84 ? 5.059 0.650 -5.478 1.00 85.56 84 ILE A C 1
ATOM 654 O O . ILE A 1 84 ? 5.538 0.594 -6.613 1.00 85.56 84 ILE A O 1
ATOM 658 N N . GLY A 1 85 ? 5.255 1.702 -4.680 1.00 85.12 85 GLY A N 1
ATOM 659 C CA . GLY A 1 85 ? 6.025 2.889 -5.049 1.00 85.12 85 GLY A CA 1
ATOM 660 C C . GLY A 1 85 ? 7.452 2.558 -5.493 1.00 85.12 85 GLY A C 1
ATOM 661 O O . GLY A 1 85 ? 7.929 3.079 -6.505 1.00 85.12 85 GLY A O 1
ATOM 662 N N . ASN A 1 86 ? 8.106 1.617 -4.808 1.00 84.38 86 ASN A N 1
ATOM 663 C CA . ASN A 1 86 ? 9.438 1.136 -5.177 1.00 84.38 86 ASN A CA 1
ATOM 664 C C . ASN A 1 86 ? 9.458 0.388 -6.522 1.00 84.38 86 ASN A C 1
ATOM 666 O O . ASN A 1 86 ? 10.442 0.466 -7.262 1.00 84.38 86 ASN A O 1
ATOM 670 N N . LEU A 1 87 ? 8.370 -0.297 -6.880 1.00 85.75 87 LEU A N 1
ATOM 671 C CA . LEU A 1 87 ? 8.263 -1.064 -8.123 1.00 85.75 87 LEU A CA 1
ATOM 672 C C . LEU A 1 87 ? 8.019 -0.187 -9.364 1.00 85.75 87 LEU A C 1
ATOM 674 O O . LEU A 1 87 ? 8.347 -0.603 -10.478 1.00 85.75 87 LEU A O 1
ATOM 678 N N . ILE A 1 88 ? 7.518 1.044 -9.202 1.00 87.44 88 ILE A N 1
ATOM 679 C CA . ILE A 1 88 ? 7.245 1.977 -10.317 1.00 87.44 88 ILE A CA 1
ATOM 680 C C . ILE A 1 88 ? 8.510 2.283 -11.135 1.00 87.44 88 ILE A C 1
ATOM 682 O O . ILE A 1 88 ? 8.449 2.430 -12.360 1.00 87.44 88 ILE A O 1
ATOM 686 N N . ASN A 1 89 ? 9.666 2.350 -10.471 1.00 85.06 89 ASN A N 1
ATOM 687 C CA . ASN A 1 89 ? 10.940 2.718 -11.094 1.00 85.06 89 ASN A CA 1
ATOM 688 C C . ASN A 1 89 ? 11.696 1.525 -11.706 1.00 85.06 89 ASN A C 1
ATOM 690 O O . ASN A 1 89 ? 12.656 1.724 -12.449 1.00 85.06 89 ASN A O 1
ATOM 694 N N . VAL A 1 90 ? 11.263 0.285 -11.455 1.00 88.69 90 VAL A N 1
ATOM 695 C CA . VAL A 1 90 ? 11.948 -0.926 -11.943 1.00 88.69 90 VAL A CA 1
ATOM 696 C C . VAL A 1 90 ? 12.057 -0.987 -13.476 1.00 88.69 90 VAL A C 1
ATOM 698 O O . VAL A 1 90 ? 13.149 -1.279 -13.970 1.00 88.69 90 VAL A O 1
ATOM 701 N N . PRO A 1 91 ? 11.012 -0.671 -14.268 1.00 88.62 91 PRO A N 1
ATOM 702 C CA . PRO A 1 91 ? 11.124 -0.663 -15.729 1.00 88.62 91 PRO A CA 1
ATOM 703 C C . PRO A 1 91 ? 12.137 0.356 -16.261 1.00 88.62 91 PRO A C 1
ATOM 705 O O . PRO A 1 91 ? 12.823 0.093 -17.248 1.00 88.62 91 PRO A O 1
ATOM 708 N N . LEU A 1 92 ? 12.297 1.494 -15.583 1.00 90.06 92 LEU A N 1
ATOM 709 C CA . LEU A 1 92 ? 13.320 2.476 -15.929 1.00 90.06 92 LEU A CA 1
ATOM 710 C C . LEU A 1 92 ? 14.723 1.902 -15.702 1.00 90.06 92 LEU A C 1
ATOM 712 O O . LEU A 1 92 ? 15.597 2.068 -16.551 1.00 90.06 92 LEU A O 1
ATOM 716 N N . TYR A 1 93 ? 14.931 1.183 -14.596 1.00 92.50 93 TYR A N 1
ATOM 717 C CA . TYR A 1 93 ? 16.205 0.518 -14.313 1.00 92.50 93 TYR A CA 1
ATOM 718 C C . TYR A 1 93 ? 16.507 -0.608 -15.306 1.00 92.50 93 TYR A C 1
ATOM 720 O O . TYR A 1 93 ? 17.652 -0.731 -15.741 1.00 92.50 93 TYR A O 1
ATOM 728 N N . ILE A 1 94 ? 15.497 -1.374 -15.738 1.00 92.00 94 ILE A N 1
ATOM 729 C CA . ILE A 1 94 ? 15.658 -2.379 -16.801 1.00 92.00 94 ILE A CA 1
ATOM 730 C C . ILE A 1 94 ? 16.037 -1.717 -18.135 1.00 92.00 94 ILE A C 1
ATOM 732 O O . ILE A 1 94 ? 16.914 -2.214 -18.839 1.00 92.00 94 ILE A O 1
ATOM 736 N N . GLY A 1 95 ? 15.424 -0.573 -18.466 1.00 92.12 95 GLY A N 1
ATOM 737 C CA . GLY A 1 95 ? 15.722 0.187 -19.682 1.00 92.12 95 GLY A CA 1
ATOM 738 C C . GLY A 1 95 ? 17.132 0.774 -19.667 1.00 92.12 95 GLY A C 1
ATOM 739 O O . GLY A 1 95 ? 17.841 0.703 -20.668 1.00 92.12 95 GLY A O 1
ATOM 740 N N . LEU A 1 96 ? 17.570 1.285 -18.512 1.00 91.88 96 LEU A N 1
ATOM 741 C CA . LEU A 1 96 ? 18.933 1.766 -18.294 1.00 91.88 96 LEU A CA 1
ATOM 742 C C . LEU A 1 96 ? 19.949 0.623 -18.416 1.00 91.88 96 LEU A C 1
ATOM 744 O O . LEU A 1 96 ? 20.940 0.767 -19.123 1.00 91.88 96 LEU A O 1
ATOM 748 N N . ALA A 1 97 ? 19.694 -0.533 -17.801 1.00 93.38 97 ALA A N 1
ATOM 749 C CA . ALA A 1 97 ? 20.543 -1.706 -17.993 1.00 93.38 97 ALA A CA 1
ATOM 750 C C . ALA A 1 97 ? 20.604 -2.106 -19.479 1.00 93.38 97 ALA A C 1
ATOM 752 O O . ALA A 1 97 ? 21.685 -2.340 -20.014 1.00 93.38 97 ALA A O 1
ATOM 753 N N . GLY A 1 98 ? 19.463 -2.087 -20.174 1.00 91.81 98 GLY A N 1
ATOM 754 C CA . GLY A 1 98 ? 19.379 -2.338 -21.611 1.00 91.81 98 GLY A CA 1
ATOM 755 C C . GLY A 1 98 ? 20.258 -1.411 -22.456 1.00 91.81 98 GLY A C 1
ATOM 756 O O . GLY A 1 98 ? 20.840 -1.872 -23.438 1.00 91.81 98 GLY A O 1
ATOM 757 N N . THR A 1 99 ? 20.435 -0.142 -22.063 1.00 93.69 99 THR A N 1
ATOM 758 C CA . THR A 1 99 ? 21.342 0.765 -22.786 1.00 93.69 99 THR A CA 1
ATOM 759 C C . THR A 1 99 ? 22.800 0.359 -22.631 1.00 93.69 99 THR A C 1
ATOM 761 O O . THR A 1 99 ? 23.533 0.343 -23.621 1.00 93.69 99 THR A O 1
ATOM 764 N N . PHE A 1 100 ? 23.211 -0.039 -21.423 1.00 93.38 100 PHE A N 1
ATOM 765 C CA . PHE A 1 100 ? 24.559 -0.544 -21.189 1.00 93.38 100 PHE A CA 1
ATOM 766 C C . PHE A 1 100 ? 24.822 -1.805 -22.008 1.00 93.38 100 PHE A C 1
ATOM 768 O O . PHE A 1 100 ? 25.836 -1.870 -22.699 1.00 93.38 100 PHE A O 1
ATOM 775 N N . ILE A 1 101 ? 23.891 -2.764 -22.009 1.00 92.75 101 ILE A N 1
ATOM 776 C CA . ILE A 1 101 ? 24.018 -3.974 -22.831 1.00 92.75 101 ILE A CA 1
ATOM 777 C C . ILE A 1 101 ? 24.094 -3.621 -24.328 1.00 92.75 101 ILE A C 1
ATOM 779 O O . ILE A 1 101 ? 24.964 -4.140 -25.025 1.00 92.75 101 ILE A O 1
ATOM 783 N N . GLY A 1 102 ? 23.234 -2.728 -24.828 1.00 90.94 102 GLY A N 1
ATOM 784 C CA . GLY A 1 102 ? 23.210 -2.349 -26.246 1.00 90.94 102 GLY A CA 1
ATOM 785 C C . GLY A 1 102 ? 24.510 -1.694 -26.720 1.00 90.94 102 GLY A C 1
ATOM 786 O O . GLY A 1 102 ? 25.023 -2.032 -27.788 1.00 90.94 102 GLY A O 1
ATOM 787 N N . ILE A 1 103 ? 25.097 -0.823 -25.893 1.00 91.25 103 ILE A N 1
ATOM 788 C CA . ILE A 1 103 ? 26.399 -0.204 -26.175 1.00 91.25 103 ILE A CA 1
ATOM 789 C C . ILE A 1 103 ? 27.519 -1.251 -26.132 1.00 91.25 103 ILE A C 1
ATOM 791 O O . ILE A 1 103 ? 28.361 -1.265 -27.027 1.00 91.25 103 ILE A O 1
ATOM 795 N N . ILE A 1 104 ? 27.527 -2.148 -25.140 1.00 91.19 104 ILE A N 1
ATOM 796 C CA . ILE A 1 104 ? 28.543 -3.208 -25.021 1.00 91.19 104 ILE A CA 1
ATOM 797 C C . ILE A 1 104 ? 28.524 -4.124 -26.252 1.00 91.19 104 ILE A C 1
ATOM 799 O O . ILE A 1 104 ? 29.579 -4.404 -26.820 1.00 91.19 104 ILE A O 1
ATOM 803 N N . ILE A 1 105 ? 27.339 -4.543 -26.707 1.00 89.25 105 ILE A N 1
ATOM 804 C CA . ILE A 1 105 ? 27.191 -5.361 -27.920 1.00 89.25 105 ILE A CA 1
ATOM 805 C C . ILE A 1 105 ? 27.643 -4.576 -29.161 1.00 89.25 105 ILE A C 1
ATOM 807 O O . ILE A 1 105 ? 28.379 -5.115 -29.986 1.00 89.25 105 ILE A O 1
ATOM 811 N N . GLY A 1 106 ? 27.270 -3.296 -29.274 1.00 88.12 106 GLY A N 1
ATOM 812 C CA . GLY A 1 106 ? 27.698 -2.432 -30.381 1.00 88.12 106 GLY A CA 1
ATOM 813 C C . GLY A 1 106 ? 29.218 -2.254 -30.459 1.00 88.12 106 GLY A C 1
ATOM 814 O O . GLY A 1 106 ? 29.786 -2.289 -31.548 1.00 88.12 106 GLY A O 1
ATOM 815 N N . LEU A 1 107 ? 29.889 -2.119 -29.311 1.00 86.00 107 LEU A N 1
ATOM 816 C CA . LEU A 1 107 ? 31.349 -2.015 -29.227 1.00 86.00 107 LEU A CA 1
ATOM 817 C C . LEU A 1 107 ? 32.053 -3.355 -29.469 1.00 86.00 107 LEU A C 1
ATOM 819 O O . LEU A 1 107 ? 33.131 -3.368 -30.055 1.00 86.00 107 LEU A O 1
ATOM 823 N N . SER A 1 108 ? 31.447 -4.479 -29.077 1.00 83.94 108 SER A N 1
ATOM 824 C CA . SER A 1 108 ? 31.996 -5.818 -29.339 1.00 83.94 108 SER A CA 1
ATOM 825 C C . SER A 1 108 ? 32.048 -6.169 -30.831 1.00 83.94 108 SER A C 1
ATOM 827 O O . SER A 1 108 ? 32.769 -7.091 -31.203 1.00 83.94 108 SER A O 1
ATOM 829 N N . GLY A 1 109 ? 31.299 -5.460 -31.681 1.00 76.75 109 GLY A N 1
ATOM 830 C CA . GLY A 1 109 ? 31.374 -5.588 -33.140 1.00 76.75 109 GLY A CA 1
ATOM 831 C C . GLY A 1 109 ? 32.567 -4.866 -33.778 1.00 76.75 109 GLY A C 1
ATOM 832 O O . GLY A 1 109 ? 32.739 -4.941 -34.994 1.00 76.75 109 GLY A O 1
ATOM 833 N N . ILE A 1 110 ? 33.379 -4.150 -32.993 1.00 78.38 110 ILE A N 1
ATOM 834 C CA . ILE A 1 110 ? 34.574 -3.454 -33.473 1.00 78.38 110 ILE A CA 1
ATOM 835 C C . ILE A 1 110 ? 35.787 -4.362 -33.270 1.00 78.38 110 ILE A C 1
ATOM 837 O O . ILE A 1 110 ? 36.179 -4.649 -32.139 1.00 78.38 110 ILE A O 1
ATOM 841 N N . ASP A 1 111 ? 36.418 -4.782 -34.366 1.00 69.62 111 ASP A N 1
ATOM 842 C CA . ASP A 1 111 ? 37.662 -5.547 -34.301 1.00 69.62 111 ASP A CA 1
ATOM 843 C C . ASP A 1 111 ? 38.848 -4.614 -34.000 1.00 69.62 111 ASP A C 1
ATOM 845 O O . ASP A 1 111 ? 39.414 -3.961 -34.877 1.00 69.62 111 ASP A O 1
ATOM 849 N N . PHE A 1 112 ? 39.196 -4.503 -32.717 1.00 64.81 112 PHE A N 1
ATOM 850 C CA . PHE A 1 112 ? 40.308 -3.668 -32.249 1.00 64.81 112 PHE A CA 1
ATOM 851 C C . PHE A 1 112 ? 41.681 -4.330 -32.465 1.00 64.81 112 PHE A C 1
ATOM 853 O O . PHE A 1 112 ? 42.716 -3.669 -32.335 1.00 64.81 112 PHE A O 1
ATOM 860 N N . SER A 1 113 ? 41.719 -5.623 -32.816 1.00 59.97 113 SER A N 1
ATOM 861 C CA . SER A 1 113 ? 42.968 -6.379 -32.964 1.00 59.97 113 SER A CA 1
ATOM 862 C C . SER A 1 113 ? 43.786 -5.926 -34.178 1.00 59.97 113 SER A C 1
ATOM 864 O O . SER A 1 113 ? 45.011 -6.058 -34.182 1.00 59.97 113 SER A O 1
ATOM 866 N N . THR A 1 114 ? 43.143 -5.340 -35.193 1.00 53.47 114 THR A N 1
ATOM 867 C CA . THR A 1 114 ? 43.816 -4.787 -36.381 1.00 53.47 114 THR A CA 1
ATOM 868 C C . THR A 1 114 ? 44.451 -3.412 -36.146 1.00 53.47 114 THR A C 1
ATOM 870 O O . THR A 1 114 ? 45.225 -2.947 -36.982 1.00 53.47 114 THR A O 1
ATOM 873 N N . THR A 1 115 ? 44.151 -2.751 -35.024 1.00 53.09 115 THR A N 1
ATOM 874 C CA . THR A 1 115 ? 44.616 -1.387 -34.709 1.00 53.09 115 THR A CA 1
ATOM 875 C C . THR A 1 115 ? 45.915 -1.379 -33.890 1.00 53.09 115 THR A C 1
ATOM 877 O O . THR A 1 115 ? 46.696 -0.434 -33.974 1.00 53.09 115 THR A O 1
ATOM 880 N N . THR A 1 116 ? 46.219 -2.449 -33.148 1.00 53.12 116 THR A N 1
ATOM 881 C CA . THR A 1 116 ? 47.420 -2.533 -32.291 1.00 53.12 116 THR A CA 1
ATOM 882 C C . THR A 1 116 ? 48.718 -2.829 -33.065 1.00 53.12 116 THR A C 1
ATOM 884 O O . THR A 1 116 ? 49.806 -2.595 -32.548 1.00 53.12 116 THR A O 1
ATOM 887 N N . ALA A 1 117 ? 48.644 -3.274 -34.325 1.00 54.44 117 ALA A N 1
ATOM 888 C CA . ALA A 1 117 ? 49.810 -3.674 -35.128 1.00 54.44 117 ALA A CA 1
ATOM 889 C C . ALA A 1 117 ? 50.532 -2.521 -35.871 1.00 54.44 117 ALA A C 1
ATOM 891 O O . ALA A 1 117 ? 51.250 -2.766 -36.840 1.00 54.44 117 ALA A O 1
ATOM 892 N N . GLY A 1 118 ? 50.349 -1.259 -35.462 1.00 49.84 118 GLY A N 1
ATOM 893 C CA . GLY A 1 118 ? 51.125 -0.113 -35.974 1.00 49.84 118 GLY A CA 1
ATOM 894 C C . GLY A 1 118 ? 50.920 0.235 -37.456 1.00 49.84 118 GLY A C 1
ATOM 895 O O . GLY A 1 118 ? 51.587 1.126 -37.973 1.00 49.84 118 GLY A O 1
ATOM 896 N N . THR A 1 119 ? 49.992 -0.432 -38.142 1.00 47.66 119 THR A N 1
ATOM 897 C CA . THR A 1 119 ? 49.594 -0.100 -39.513 1.00 47.66 119 THR A CA 1
ATOM 898 C C . THR A 1 119 ? 48.309 0.706 -39.440 1.00 47.66 119 THR A C 1
ATOM 900 O O . THR A 1 119 ? 47.403 0.346 -38.695 1.00 47.66 119 THR A O 1
ATOM 903 N N . THR A 1 120 ? 48.247 1.816 -40.170 1.00 51.78 120 THR A N 1
ATOM 904 C CA . THR A 1 120 ? 47.127 2.764 -40.224 1.00 51.78 120 THR A CA 1
ATOM 905 C C . THR A 1 120 ? 45.881 2.079 -40.800 1.00 51.78 120 THR A C 1
ATOM 907 O O . THR A 1 120 ? 45.548 2.233 -41.971 1.00 51.78 120 THR A O 1
ATOM 910 N N . THR A 1 121 ? 45.216 1.247 -40.005 1.00 51.84 121 THR A N 1
ATOM 911 C CA . THR A 1 121 ? 44.015 0.527 -40.410 1.00 51.84 121 THR A CA 1
ATOM 912 C C . THR A 1 121 ? 42.833 1.465 -40.248 1.00 51.84 121 THR A C 1
ATOM 914 O O . THR A 1 121 ? 42.374 1.775 -39.150 1.00 51.84 121 THR A O 1
ATOM 917 N N . THR A 1 122 ? 42.374 1.982 -41.384 1.00 57.47 122 THR A N 1
ATOM 918 C CA . THR A 1 122 ? 41.079 2.641 -41.521 1.00 57.47 122 THR A CA 1
ATOM 919 C C . THR A 1 122 ? 40.024 1.749 -40.882 1.00 57.47 122 THR A C 1
ATOM 921 O O . THR A 1 122 ? 39.811 0.633 -41.359 1.00 57.47 122 THR A O 1
ATOM 924 N N . ILE A 1 123 ? 39.400 2.219 -39.800 1.00 63.31 123 ILE A N 1
ATOM 925 C CA . ILE A 1 123 ? 38.261 1.539 -39.181 1.00 63.31 123 ILE A CA 1
ATOM 926 C C . ILE A 1 123 ? 37.262 1.225 -40.301 1.00 63.31 123 ILE A C 1
ATOM 928 O O . ILE A 1 123 ? 36.829 2.133 -41.014 1.00 63.31 123 ILE A O 1
ATOM 932 N N . SER A 1 124 ? 36.966 -0.057 -40.515 1.00 68.19 124 SER A N 1
ATOM 933 C CA . SER A 1 124 ? 36.074 -0.483 -41.591 1.00 68.19 124 SER A CA 1
ATOM 934 C C . SER A 1 124 ? 34.689 0.138 -41.393 1.00 68.19 124 SER A C 1
ATOM 936 O O . SER A 1 124 ? 34.173 0.179 -40.279 1.00 68.19 124 SER A O 1
ATOM 938 N N . SER A 1 125 ? 34.055 0.603 -42.471 1.00 73.62 125 SER A N 1
ATOM 939 C CA . SER A 1 125 ? 32.690 1.156 -42.430 1.00 73.62 125 SER A CA 1
ATOM 940 C C . SER A 1 125 ? 31.684 0.215 -41.755 1.00 73.62 125 SER A C 1
ATOM 942 O O . SER A 1 125 ? 30.745 0.675 -41.107 1.00 73.62 125 SER A O 1
ATOM 944 N N . ASP A 1 126 ? 31.923 -1.094 -41.846 1.00 77.94 126 ASP A N 1
ATOM 945 C CA . ASP A 1 126 ? 31.077 -2.137 -41.266 1.00 77.94 126 ASP A CA 1
ATOM 946 C C . ASP A 1 126 ? 31.118 -2.160 -39.728 1.00 77.94 126 ASP A C 1
ATOM 948 O O . ASP A 1 126 ? 30.087 -2.397 -39.095 1.00 77.94 126 ASP A O 1
ATOM 952 N N . SER A 1 127 ? 32.257 -1.840 -39.100 1.00 77.56 127 SER A N 1
ATOM 953 C CA . SER A 1 127 ? 32.352 -1.775 -37.634 1.00 77.56 127 SER A CA 1
ATOM 954 C C . SER A 1 127 ? 31.709 -0.505 -37.071 1.00 77.56 127 SER A C 1
ATOM 956 O O . SER A 1 127 ? 31.063 -0.557 -36.022 1.00 77.56 127 SER A O 1
ATOM 958 N N . ILE A 1 128 ? 31.770 0.614 -37.810 1.00 83.00 128 ILE A N 1
ATOM 959 C CA . ILE A 1 128 ? 30.952 1.806 -37.524 1.00 83.00 128 ILE A CA 1
ATOM 960 C C . ILE A 1 128 ? 29.461 1.461 -37.608 1.00 83.00 128 ILE A C 1
ATOM 962 O O . ILE A 1 128 ? 28.691 1.876 -36.742 1.00 83.00 128 ILE A O 1
ATOM 966 N N . GLY A 1 129 ? 29.051 0.686 -38.617 1.00 85.75 129 GLY A N 1
ATOM 967 C CA . GLY A 1 129 ? 27.664 0.252 -38.779 1.00 85.75 129 GLY A CA 1
ATOM 968 C C . GLY A 1 129 ? 27.163 -0.574 -37.591 1.00 85.75 129 GLY A C 1
ATOM 969 O O . GLY A 1 129 ? 26.052 -0.348 -37.110 1.00 85.75 129 GLY A O 1
ATOM 970 N N . HIS A 1 130 ? 27.998 -1.477 -37.067 1.00 85.44 130 HIS A N 1
ATOM 971 C CA . HIS A 1 130 ? 27.656 -2.306 -35.907 1.00 85.44 130 HIS A CA 1
ATOM 972 C C . HIS A 1 130 ? 27.520 -1.490 -34.611 1.00 85.44 130 HIS A C 1
ATOM 974 O O . HIS A 1 130 ? 26.547 -1.663 -33.872 1.00 85.44 130 HIS A O 1
ATOM 980 N N . LEU A 1 131 ? 28.438 -0.542 -34.380 1.00 88.00 131 LEU A N 1
ATOM 981 C CA . LEU A 1 13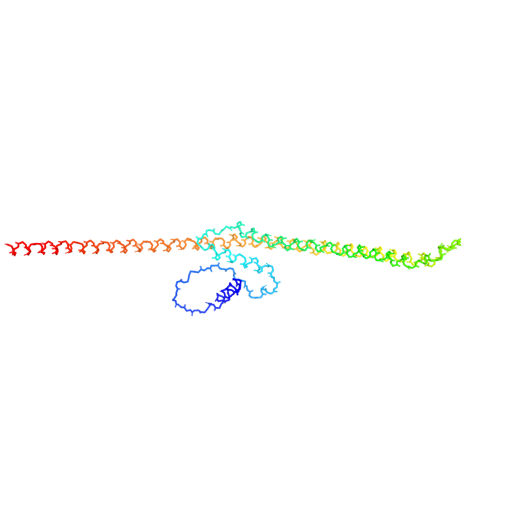1 ? 28.370 0.410 -33.267 1.00 88.00 131 LEU A CA 1
ATOM 982 C C . LEU A 1 131 ? 27.063 1.213 -33.338 1.00 88.00 131 LEU A C 1
ATOM 984 O O . LEU A 1 131 ? 26.303 1.281 -32.370 1.00 88.00 131 LEU A O 1
ATOM 988 N N . LEU A 1 132 ? 26.778 1.793 -34.505 1.00 90.44 132 LEU A N 1
ATOM 989 C CA . LEU A 1 132 ? 25.638 2.682 -34.702 1.00 90.44 132 LEU A CA 1
ATOM 990 C C . LEU A 1 132 ? 24.307 1.937 -34.520 1.00 90.44 132 LEU A C 1
ATOM 992 O O . LEU A 1 132 ? 23.393 2.467 -33.890 1.00 90.44 132 LEU A O 1
ATOM 996 N N . ASN A 1 133 ? 24.226 0.678 -34.959 1.00 89.56 133 ASN A N 1
ATOM 997 C CA . ASN A 1 133 ? 23.063 -0.173 -34.709 1.00 89.56 133 ASN A CA 1
ATOM 998 C C . ASN A 1 133 ? 22.894 -0.518 -33.214 1.00 89.56 133 ASN A C 1
ATOM 1000 O O . ASN A 1 133 ? 21.783 -0.452 -32.689 1.00 89.56 133 ASN A O 1
ATOM 1004 N N . GLY A 1 134 ? 23.988 -0.814 -32.500 1.00 90.12 134 GLY A N 1
ATOM 1005 C CA . GLY A 1 134 ? 23.960 -1.053 -31.050 1.00 90.12 134 GLY A CA 1
ATOM 1006 C C . GLY A 1 134 ? 23.512 0.173 -30.245 1.00 90.12 134 GLY A C 1
ATOM 1007 O O . GLY A 1 134 ? 22.728 0.051 -29.304 1.00 90.12 134 GLY A O 1
ATOM 1008 N N . VAL A 1 135 ? 23.930 1.374 -30.658 1.00 91.38 135 VAL A N 1
ATOM 1009 C CA . VAL A 1 135 ? 23.507 2.641 -30.037 1.00 91.38 135 VAL A CA 1
ATOM 1010 C C . VAL A 1 135 ? 22.037 2.942 -30.316 1.00 91.38 135 VAL A C 1
ATOM 1012 O O . VAL A 1 135 ? 21.324 3.346 -29.398 1.00 91.38 135 VAL A O 1
ATOM 1015 N N . ILE A 1 136 ? 21.550 2.709 -31.538 1.00 92.88 136 ILE A N 1
ATOM 1016 C CA . ILE A 1 136 ? 20.120 2.855 -31.849 1.00 92.88 136 ILE A CA 1
ATOM 1017 C C . ILE A 1 136 ? 19.296 1.887 -30.991 1.00 92.88 136 ILE A C 1
ATOM 1019 O O . ILE A 1 136 ? 18.324 2.308 -30.363 1.00 92.88 136 ILE A O 1
ATOM 1023 N N . ALA A 1 137 ? 19.711 0.621 -30.890 1.00 91.38 137 ALA A N 1
ATOM 1024 C CA . ALA A 1 137 ? 19.052 -0.359 -30.030 1.00 91.38 137 ALA A CA 1
ATOM 1025 C C . ALA A 1 137 ? 19.055 0.073 -28.548 1.00 91.38 137 ALA A C 1
ATOM 1027 O O . ALA A 1 137 ? 18.030 -0.039 -27.875 1.00 91.38 137 ALA A O 1
ATOM 1028 N N . ALA A 1 138 ? 20.161 0.642 -28.054 1.00 93.69 138 ALA A N 1
ATOM 1029 C CA . ALA A 1 138 ? 20.261 1.192 -26.702 1.00 93.69 138 ALA A CA 1
ATOM 1030 C C . ALA A 1 138 ? 19.307 2.380 -26.471 1.00 93.69 138 ALA A C 1
ATOM 1032 O O . ALA A 1 138 ? 18.640 2.441 -25.439 1.00 93.69 138 ALA A O 1
ATOM 1033 N N . MET A 1 139 ? 19.194 3.305 -27.429 1.00 93.44 139 MET A N 1
ATOM 1034 C CA . MET A 1 139 ? 18.265 4.440 -27.333 1.00 93.44 139 MET A CA 1
ATOM 1035 C C . MET A 1 139 ? 16.798 3.996 -27.356 1.00 93.44 139 MET A C 1
ATOM 1037 O O . MET A 1 139 ? 15.966 4.575 -26.660 1.00 93.44 139 MET A O 1
ATOM 1041 N N . VAL A 1 140 ? 16.469 2.945 -28.113 1.00 92.69 140 VAL A N 1
ATOM 1042 C CA . VAL A 1 140 ? 15.122 2.357 -28.099 1.00 92.69 140 VAL A CA 1
ATOM 1043 C C . VAL A 1 140 ? 14.842 1.676 -26.756 1.00 92.69 140 VAL A C 1
ATOM 1045 O O . VAL A 1 140 ? 13.753 1.844 -26.212 1.00 92.69 140 VAL A O 1
ATOM 1048 N N . ALA A 1 141 ? 15.815 0.967 -26.176 1.00 92.12 141 ALA A N 1
ATOM 1049 C CA . ALA A 1 141 ? 15.655 0.315 -24.876 1.00 92.12 141 ALA A CA 1
ATOM 1050 C C . ALA A 1 141 ? 15.342 1.314 -23.743 1.00 92.12 141 ALA A C 1
ATOM 1052 O O . ALA A 1 141 ? 14.431 1.067 -22.948 1.00 92.12 141 ALA A O 1
ATOM 1053 N N . SER A 1 142 ? 16.024 2.466 -23.690 1.00 92.75 142 SER A N 1
ATOM 1054 C CA . SER A 1 142 ? 15.703 3.513 -22.706 1.00 92.75 142 SER A CA 1
ATOM 1055 C C . SER A 1 142 ? 14.366 4.191 -22.979 1.00 92.75 142 SER A C 1
ATOM 1057 O O . SER A 1 142 ? 13.628 4.463 -22.031 1.00 92.75 142 SER A O 1
ATOM 1059 N N . LEU A 1 143 ? 14.023 4.428 -24.249 1.00 92.75 143 LEU A N 1
ATOM 1060 C CA . LEU A 1 143 ? 12.727 4.989 -24.627 1.00 92.75 143 LEU A CA 1
ATOM 1061 C C . LEU A 1 143 ? 11.578 4.078 -24.173 1.00 92.75 143 LEU A C 1
ATOM 1063 O O . LEU A 1 143 ? 10.609 4.559 -23.589 1.00 92.75 143 LEU A O 1
ATOM 1067 N N . VAL A 1 144 ? 11.701 2.766 -24.398 1.00 92.38 144 VAL A N 1
ATOM 1068 C CA . VAL A 1 144 ? 10.705 1.771 -23.979 1.00 92.38 144 VAL A CA 1
ATOM 1069 C C . VAL A 1 144 ? 10.633 1.677 -22.455 1.00 92.38 144 VAL A C 1
ATOM 1071 O O . VAL A 1 144 ? 9.532 1.685 -21.908 1.00 92.38 144 VAL A O 1
ATOM 1074 N N . GLY A 1 145 ? 11.775 1.653 -21.758 1.00 91.56 145 GLY A N 1
ATOM 1075 C CA . GLY A 1 145 ? 11.809 1.646 -20.291 1.00 91.56 145 GLY A CA 1
ATOM 1076 C C . GLY A 1 145 ? 11.118 2.869 -19.684 1.00 91.56 145 GLY A C 1
ATOM 1077 O O . GLY A 1 145 ? 10.279 2.731 -18.794 1.00 91.56 145 GLY A O 1
ATOM 1078 N N . LEU A 1 146 ? 11.390 4.061 -20.226 1.00 91.50 146 LEU A N 1
ATOM 1079 C CA . LEU A 1 146 ? 10.737 5.299 -19.806 1.00 91.50 146 LEU A CA 1
ATOM 1080 C C . LEU A 1 146 ? 9.238 5.287 -20.121 1.00 91.50 146 LEU A C 1
ATOM 1082 O O . LEU A 1 146 ? 8.435 5.627 -19.255 1.00 91.50 146 LEU A O 1
ATOM 1086 N N . ALA A 1 147 ? 8.848 4.879 -21.331 1.00 91.44 147 ALA A N 1
ATOM 1087 C CA . ALA A 1 147 ? 7.444 4.790 -21.717 1.00 91.44 147 ALA A CA 1
ATOM 1088 C C . ALA A 1 147 ? 6.673 3.854 -20.776 1.00 91.44 147 ALA A C 1
ATOM 1090 O O . ALA A 1 147 ? 5.592 4.209 -20.307 1.00 91.44 147 ALA A O 1
ATOM 1091 N N . PHE A 1 148 ? 7.252 2.703 -20.432 1.00 90.19 148 PHE A N 1
ATOM 1092 C CA . PHE A 1 148 ? 6.634 1.752 -19.514 1.00 90.19 148 PHE A CA 1
ATOM 1093 C C . PHE A 1 148 ? 6.525 2.310 -18.088 1.00 90.19 148 PHE A C 1
ATOM 1095 O O . PHE A 1 148 ? 5.475 2.170 -17.463 1.00 90.19 148 PHE A O 1
ATOM 1102 N N . THR A 1 149 ? 7.545 3.019 -17.589 1.00 91.25 149 THR A N 1
ATOM 1103 C CA . THR A 1 149 ? 7.472 3.717 -16.293 1.00 91.25 149 THR A CA 1
ATOM 1104 C C . THR A 1 149 ? 6.408 4.814 -16.286 1.00 91.25 149 THR A C 1
ATOM 1106 O O . THR A 1 149 ? 5.642 4.907 -15.328 1.00 91.25 149 THR A O 1
ATOM 1109 N N . VAL A 1 150 ? 6.303 5.617 -17.349 1.00 89.25 150 VAL A N 1
ATOM 1110 C CA . VAL A 1 150 ? 5.279 6.667 -17.458 1.00 89.25 150 VAL A CA 1
ATOM 1111 C C . VAL A 1 150 ? 3.882 6.056 -17.497 1.00 89.25 150 VAL A C 1
ATOM 1113 O O . VAL A 1 150 ? 3.007 6.517 -16.771 1.00 89.25 150 VAL A O 1
ATOM 1116 N N . VAL A 1 151 ? 3.668 5.000 -18.284 1.00 88.56 151 VAL A N 1
ATOM 1117 C CA . VAL A 1 151 ? 2.379 4.296 -18.346 1.00 88.56 151 VAL A CA 1
ATOM 1118 C C . VAL A 1 151 ? 2.017 3.702 -16.984 1.00 88.56 151 VAL A C 1
ATOM 1120 O O . VAL A 1 151 ? 0.911 3.935 -16.496 1.00 88.56 151 VAL A O 1
ATOM 1123 N N . ASN A 1 152 ? 2.947 2.996 -16.339 1.00 87.06 152 ASN A N 1
ATOM 1124 C CA . ASN A 1 152 ? 2.714 2.369 -15.040 1.00 87.06 152 ASN A CA 1
ATOM 1125 C C . ASN A 1 152 ? 2.421 3.417 -13.946 1.00 87.06 152 ASN A C 1
ATOM 1127 O O . ASN A 1 152 ? 1.421 3.330 -13.238 1.00 87.06 152 ASN A O 1
ATOM 1131 N N . SER A 1 153 ? 3.226 4.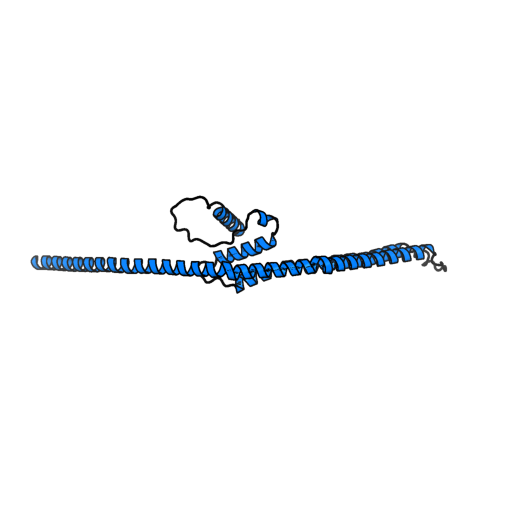478 -13.867 1.00 86.56 153 SER A N 1
ATOM 1132 C CA . SER A 1 153 ? 3.042 5.547 -12.880 1.00 86.56 153 SER A CA 1
ATOM 1133 C C . SER A 1 153 ? 1.779 6.380 -13.133 1.00 86.56 153 SER A C 1
ATOM 1135 O O . SER A 1 153 ? 0.961 6.589 -12.235 1.00 86.56 153 SER A O 1
ATOM 1137 N N . ALA A 1 154 ? 1.598 6.880 -14.356 1.00 82.56 154 ALA A N 1
ATOM 1138 C CA . ALA A 1 154 ? 0.555 7.857 -14.647 1.00 82.56 154 ALA A CA 1
ATOM 1139 C C . ALA A 1 154 ? -0.819 7.220 -14.866 1.00 82.56 154 ALA A C 1
ATOM 1141 O O . ALA A 1 154 ? -1.810 7.796 -14.421 1.00 82.56 154 ALA A O 1
ATOM 1142 N N . MET A 1 155 ? -0.894 6.067 -15.542 1.00 80.69 155 MET A N 1
ATOM 1143 C CA . MET A 1 155 ? -2.180 5.461 -15.902 1.00 80.69 155 MET A CA 1
ATOM 1144 C C . MET A 1 155 ? -2.652 4.389 -14.926 1.00 80.69 155 MET A C 1
ATOM 1146 O O . MET A 1 155 ? -3.855 4.180 -14.830 1.00 80.69 155 MET A O 1
ATOM 1150 N N . ILE A 1 156 ? -1.751 3.713 -14.211 1.00 81.62 156 ILE A N 1
ATOM 1151 C CA . ILE A 1 156 ? -2.126 2.581 -13.351 1.00 81.62 156 ILE A CA 1
ATOM 1152 C C . ILE A 1 156 ? -2.024 2.972 -11.879 1.00 81.62 156 ILE A C 1
ATOM 1154 O O . ILE A 1 156 ? -3.004 2.855 -11.145 1.00 81.62 156 ILE A O 1
ATOM 1158 N N . TYR A 1 157 ? -0.876 3.504 -11.456 1.00 86.38 157 TYR A N 1
ATOM 1159 C CA . TYR A 1 157 ? -0.635 3.807 -10.048 1.00 86.38 157 TYR A CA 1
ATOM 1160 C C . TYR A 1 157 ? -1.497 4.961 -9.523 1.00 86.38 157 TYR A C 1
ATOM 1162 O O . TYR A 1 157 ? -2.182 4.795 -8.521 1.00 86.38 157 TYR A O 1
ATOM 1170 N N . LYS A 1 158 ? -1.536 6.114 -10.206 1.00 84.75 158 LYS A N 1
ATOM 1171 C CA . LYS A 1 158 ? -2.342 7.271 -9.758 1.00 84.75 158 LYS A CA 1
ATOM 1172 C C . LYS A 1 158 ? -3.825 6.955 -9.502 1.00 84.75 158 LYS A C 1
ATOM 1174 O O . LYS A 1 158 ? -4.310 7.316 -8.430 1.00 84.75 158 LYS A O 1
ATOM 1179 N N . PRO A 1 159 ? -4.570 6.318 -10.428 1.00 85.44 159 PRO A N 1
ATOM 1180 C CA . PRO A 1 159 ? -5.966 5.990 -10.160 1.00 85.44 159 PRO A CA 1
ATOM 1181 C C . PRO A 1 159 ? -6.120 4.897 -9.098 1.00 85.44 159 PRO A C 1
ATOM 1183 O O . PRO A 1 159 ? -7.086 4.944 -8.343 1.00 85.44 159 PRO A O 1
ATOM 1186 N N . ALA A 1 160 ? -5.188 3.943 -9.000 1.00 83.12 160 ALA A N 1
ATOM 1187 C CA . ALA A 1 160 ? -5.210 2.938 -7.940 1.00 83.12 160 ALA A CA 1
ATOM 1188 C C . ALA A 1 160 ? -5.002 3.568 -6.553 1.00 83.12 160 ALA A C 1
ATOM 1190 O O . ALA A 1 160 ? -5.798 3.312 -5.656 1.00 83.12 160 ALA A O 1
ATOM 1191 N N . ALA A 1 161 ? -4.015 4.456 -6.408 1.00 86.06 161 ALA A N 1
ATOM 1192 C CA . ALA A 1 161 ? -3.757 5.198 -5.175 1.00 86.06 161 ALA A CA 1
ATOM 1193 C C . ALA A 1 161 ? -4.963 6.064 -4.772 1.00 86.06 161 ALA A C 1
ATOM 1195 O O . ALA A 1 161 ? -5.387 6.049 -3.622 1.00 86.06 161 ALA A O 1
ATOM 1196 N N . TYR A 1 162 ? -5.592 6.746 -5.736 1.00 87.38 162 TYR A N 1
ATOM 1197 C CA . TYR A 1 162 ? -6.804 7.526 -5.472 1.00 87.38 162 TYR A CA 1
ATOM 1198 C C . TYR A 1 162 ? -7.978 6.664 -4.976 1.00 87.38 162 TYR A C 1
ATOM 1200 O O . TYR A 1 162 ? -8.704 7.052 -4.057 1.00 87.38 162 TYR A O 1
ATOM 1208 N N . ARG A 1 163 ? -8.174 5.483 -5.578 1.00 86.94 163 ARG A N 1
ATOM 1209 C CA . ARG A 1 163 ? -9.197 4.527 -5.130 1.00 86.94 163 ARG A CA 1
ATOM 1210 C C . ARG A 1 163 ? -8.886 3.996 -3.732 1.00 86.94 163 ARG A C 1
ATOM 1212 O O . ARG A 1 163 ? -9.781 4.000 -2.899 1.00 86.94 163 ARG A O 1
ATOM 1219 N N . ASN A 1 164 ? -7.631 3.640 -3.464 1.00 86.00 164 ASN A N 1
ATOM 1220 C CA . ASN A 1 164 ? -7.172 3.196 -2.148 1.00 86.00 164 ASN A CA 1
ATOM 1221 C C . ASN A 1 164 ? -7.451 4.245 -1.058 1.00 86.00 164 ASN A C 1
ATOM 1223 O O . ASN A 1 164 ? -8.030 3.921 -0.025 1.00 86.00 164 ASN A O 1
ATOM 1227 N N . ASP A 1 165 ? -7.139 5.519 -1.311 1.00 86.75 165 ASP A N 1
ATOM 1228 C CA . ASP A 1 165 ? -7.442 6.604 -0.370 1.00 86.75 165 ASP A CA 1
ATOM 1229 C C . ASP A 1 165 ? -8.949 6.787 -0.133 1.00 86.75 165 ASP A C 1
ATOM 1231 O O . ASP A 1 165 ? -9.379 7.074 0.987 1.00 86.75 165 ASP A O 1
ATOM 1235 N N . THR A 1 166 ? -9.761 6.595 -1.173 1.00 88.50 166 THR A N 1
ATOM 1236 C CA . THR A 1 166 ? -11.226 6.669 -1.072 1.00 88.50 166 THR A CA 1
ATOM 1237 C C . THR A 1 166 ? -11.779 5.515 -0.233 1.00 88.50 166 THR A C 1
ATOM 1239 O O . THR A 1 166 ? -12.561 5.743 0.690 1.00 88.50 166 THR A O 1
ATOM 1242 N N . ASP A 1 167 ? -11.328 4.289 -0.492 1.00 85.94 167 ASP A N 1
ATOM 1243 C CA . ASP A 1 167 ? -11.753 3.094 0.240 1.00 85.94 167 ASP A CA 1
ATOM 1244 C C . ASP A 1 167 ? -11.286 3.133 1.708 1.00 85.94 167 ASP A C 1
ATOM 1246 O O . ASP A 1 167 ? -12.042 2.782 2.617 1.00 85.94 167 ASP A O 1
ATOM 1250 N N . LYS A 1 168 ? -10.080 3.656 1.966 1.00 86.94 168 LYS A N 1
ATOM 1251 C CA . LYS A 1 168 ? -9.564 3.929 3.315 1.00 86.94 168 LYS A CA 1
ATOM 1252 C C . LYS A 1 168 ? -10.462 4.902 4.079 1.00 86.94 168 LYS A C 1
ATOM 1254 O O . LYS A 1 168 ? -10.791 4.656 5.238 1.00 86.94 168 LYS A O 1
ATOM 1259 N N . ASN A 1 169 ? -10.917 5.973 3.431 1.00 88.00 169 ASN A N 1
ATOM 1260 C CA . ASN A 1 169 ? -11.858 6.908 4.049 1.00 88.00 169 ASN A CA 1
ATOM 1261 C C . ASN A 1 169 ? -13.216 6.250 4.331 1.00 88.00 169 ASN A C 1
ATOM 1263 O O . ASN A 1 169 ? -13.766 6.448 5.411 1.00 88.00 169 ASN A O 1
ATOM 1267 N N . HIS A 1 170 ? -13.727 5.410 3.426 1.00 87.50 170 HIS A N 1
ATOM 1268 C CA . HIS A 1 170 ? -14.948 4.641 3.682 1.00 87.50 170 HIS A CA 1
ATOM 1269 C C . HIS A 1 170 ? -14.807 3.689 4.874 1.00 87.50 170 HIS A C 1
ATOM 1271 O O . HIS A 1 170 ? -15.744 3.546 5.661 1.00 87.50 170 HIS A O 1
ATOM 1277 N N . TYR A 1 171 ? -13.635 3.077 5.044 1.00 86.62 171 TYR A N 1
ATOM 1278 C CA . TYR A 1 171 ? -13.331 2.279 6.225 1.00 86.62 171 TYR A CA 1
ATOM 1279 C C . TYR A 1 171 ? -13.352 3.127 7.507 1.00 86.62 171 TYR A C 1
ATOM 1281 O O . TYR A 1 171 ? -13.964 2.722 8.493 1.00 86.62 171 TYR A O 1
ATOM 1289 N N . TYR A 1 172 ? -12.765 4.327 7.503 1.00 87.88 172 TYR A N 1
ATOM 1290 C CA . TYR A 1 172 ? -12.815 5.229 8.662 1.00 87.88 172 TYR A CA 1
ATOM 1291 C C . TYR A 1 172 ? -14.230 5.686 8.998 1.00 87.88 172 TYR A C 1
ATOM 1293 O O . TYR A 1 172 ? -14.615 5.671 10.169 1.00 87.88 172 TYR A O 1
ATOM 1301 N N . ASP A 1 173 ? -15.011 6.031 7.979 1.00 87.94 173 ASP A N 1
ATOM 1302 C CA . ASP A 1 173 ? -16.420 6.368 8.128 1.00 87.94 173 ASP A CA 1
ATOM 1303 C C . ASP A 1 173 ? -17.199 5.209 8.755 1.00 87.94 173 ASP A C 1
ATOM 1305 O O . ASP A 1 173 ? -18.020 5.430 9.642 1.00 87.94 173 ASP A O 1
ATOM 1309 N N . PHE A 1 174 ? -16.934 3.972 8.328 1.00 86.75 174 PHE A N 1
ATOM 1310 C CA . PHE A 1 174 ? -17.534 2.774 8.910 1.00 86.75 174 PHE A CA 1
ATOM 1311 C C . PHE A 1 174 ? -17.131 2.591 10.379 1.00 86.75 174 PHE A C 1
ATOM 1313 O O . PHE A 1 174 ? -17.998 2.388 11.233 1.00 86.75 174 PHE A O 1
ATOM 1320 N N . LEU A 1 175 ? -15.841 2.731 10.707 1.00 84.56 175 LEU A N 1
ATOM 1321 C CA . LEU A 1 175 ? -15.379 2.649 12.094 1.00 84.56 175 LEU A CA 1
ATOM 1322 C C . LEU A 1 175 ? -16.105 3.672 12.980 1.00 84.56 175 LEU A C 1
ATOM 1324 O O . LEU A 1 175 ? -16.575 3.328 14.062 1.00 84.56 175 LEU A O 1
ATOM 1328 N N . GLN A 1 176 ? -16.236 4.916 12.524 1.00 84.31 176 GLN A N 1
ATOM 1329 C CA . GLN A 1 176 ? -16.858 5.982 13.310 1.00 84.31 176 GLN A CA 1
ATOM 1330 C C . GLN A 1 176 ? -18.383 5.880 13.384 1.00 84.31 176 GLN A C 1
ATOM 1332 O O . GLN A 1 176 ? -18.961 6.136 14.440 1.00 84.31 176 GLN A O 1
ATOM 1337 N N . ARG A 1 177 ? -19.042 5.534 12.274 1.00 83.38 177 ARG A N 1
ATOM 1338 C CA . ARG A 1 177 ? -20.507 5.494 12.173 1.00 83.38 177 ARG A CA 1
ATOM 1339 C C . ARG A 1 177 ? -21.095 4.247 12.816 1.00 83.38 177 ARG A C 1
ATOM 1341 O O . ARG A 1 177 ? -22.160 4.326 13.420 1.00 83.38 177 ARG A O 1
ATOM 1348 N N . GLU A 1 178 ? -20.430 3.111 12.647 1.00 79.62 178 GLU A N 1
ATOM 1349 C CA . GLU A 1 178 ? -20.994 1.802 12.968 1.00 79.62 178 GLU A CA 1
ATOM 1350 C C . GLU A 1 178 ? -20.209 1.126 14.091 1.00 79.62 178 GLU A C 1
ATOM 1352 O O . GLU A 1 178 ? -20.807 0.743 15.088 1.00 79.62 178 GLU A O 1
ATOM 1357 N N . LEU A 1 179 ? -18.878 1.048 14.025 1.00 80.12 179 LEU A N 1
ATOM 1358 C CA . LEU A 1 179 ? -18.128 0.279 15.027 1.00 80.12 179 LEU A CA 1
ATOM 1359 C C . LEU A 1 179 ? -18.085 0.950 16.415 1.00 80.12 179 LEU A C 1
ATOM 1361 O O . LEU A 1 179 ? -18.436 0.326 17.418 1.00 80.12 179 LEU A O 1
ATOM 1365 N N . LEU A 1 180 ? -17.644 2.210 16.501 1.00 79.75 180 LEU A N 1
ATOM 1366 C CA . LEU A 1 180 ? -17.439 2.891 17.790 1.00 79.75 180 LEU A CA 1
ATOM 1367 C C . LEU A 1 180 ? -18.735 3.062 18.604 1.00 79.75 180 LEU A C 1
ATOM 1369 O O . LEU A 1 180 ? -18.697 2.822 19.817 1.00 79.75 180 LEU A O 1
ATOM 1373 N N . PRO A 1 181 ? -19.884 3.442 18.004 1.00 75.50 181 PRO A N 1
ATOM 1374 C CA . PRO A 1 181 ? -21.133 3.554 18.748 1.00 75.50 181 PRO A CA 1
ATOM 1375 C C . PRO A 1 181 ? -21.602 2.206 19.301 1.00 75.50 181 PRO A C 1
ATOM 1377 O O . PRO A 1 181 ? -22.038 2.148 20.452 1.00 75.50 181 PRO A O 1
ATOM 1380 N N . TYR A 1 182 ? -21.469 1.127 18.524 1.00 69.75 182 TYR A N 1
ATOM 1381 C CA . TYR A 1 182 ? -21.844 -0.219 18.963 1.00 69.75 182 TYR A CA 1
ATOM 1382 C C . TYR A 1 182 ? -20.959 -0.718 20.112 1.00 69.75 182 TYR A C 1
ATOM 1384 O O . TYR A 1 182 ? -21.481 -1.186 21.127 1.00 69.75 182 TYR A O 1
ATOM 1392 N N . LEU A 1 183 ? -19.647 -0.471 20.055 1.00 71.56 183 LEU A N 1
ATOM 1393 C CA . LEU A 1 183 ? -18.749 -0.833 21.151 1.00 71.56 183 LEU A CA 1
ATOM 1394 C C . LEU A 1 183 ? -19.068 -0.084 22.459 1.00 71.56 183 LEU A C 1
ATOM 1396 O O . LEU A 1 183 ? -19.045 -0.675 23.540 1.00 71.56 183 LEU A O 1
ATOM 1400 N N . ASN A 1 184 ? -19.396 1.210 22.384 1.00 68.44 184 ASN A N 1
ATOM 1401 C CA . ASN A 1 184 ? -19.754 2.004 23.565 1.00 68.44 184 ASN A CA 1
ATOM 1402 C C . ASN A 1 184 ? -21.051 1.500 24.236 1.00 68.44 184 ASN A C 1
ATOM 1404 O O . ASN A 1 184 ? -21.176 1.495 25.468 1.00 68.44 184 ASN A O 1
ATOM 1408 N N . ILE A 1 185 ? -22.009 1.020 23.434 1.00 65.31 185 ILE A N 1
ATOM 1409 C CA . ILE A 1 185 ? -23.215 0.346 23.933 1.00 65.31 185 ILE A CA 1
ATOM 1410 C C . ILE A 1 185 ? -22.830 -0.958 24.656 1.00 65.31 185 ILE A C 1
ATOM 1412 O O . ILE A 1 185 ? -23.344 -1.223 25.747 1.00 65.31 185 ILE A O 1
ATOM 1416 N N . GLY A 1 186 ? -21.881 -1.726 24.111 1.00 62.97 186 GLY A N 1
ATOM 1417 C CA . GLY A 1 186 ? -21.333 -2.933 24.738 1.00 62.97 186 GLY A CA 1
ATOM 1418 C C . GLY A 1 186 ? -20.692 -2.681 26.112 1.00 62.97 186 GLY A C 1
ATOM 1419 O O . GLY A 1 186 ? -21.023 -3.368 27.083 1.00 62.97 186 GLY A O 1
ATOM 1420 N N . VAL A 1 187 ? -19.846 -1.651 26.239 1.00 63.84 187 VAL A N 1
ATOM 1421 C CA . VAL A 1 187 ? -19.208 -1.263 27.518 1.00 63.84 187 VAL A CA 1
ATOM 1422 C C . VAL A 1 187 ? -20.252 -0.831 28.555 1.00 63.84 187 VAL A C 1
ATOM 1424 O O . VAL A 1 187 ? -20.207 -1.269 29.706 1.00 63.84 187 VAL A O 1
ATOM 1427 N N . SER A 1 188 ? -21.240 -0.031 28.146 1.00 61.09 188 SER A N 1
ATOM 1428 C CA . SER A 1 188 ? -22.335 0.413 29.023 1.00 61.09 188 SER A CA 1
ATOM 1429 C C . SER A 1 188 ? -23.175 -0.761 29.539 1.00 61.09 188 SER A C 1
ATOM 1431 O O . SER A 1 188 ? -23.587 -0.774 30.701 1.00 61.09 188 SER A O 1
ATOM 1433 N N . LYS A 1 189 ? -23.397 -1.776 28.695 1.00 62.16 189 LYS A N 1
ATOM 1434 C CA . LYS A 1 189 ? -24.109 -3.006 29.059 1.00 62.16 189 LYS A CA 1
ATOM 1435 C C . LYS A 1 189 ? -23.324 -3.850 30.069 1.00 62.16 189 LYS A C 1
ATOM 1437 O O . LYS A 1 189 ? -23.924 -4.322 31.032 1.00 62.16 189 LYS A O 1
ATOM 1442 N N . SER A 1 190 ? -22.008 -3.988 29.891 1.00 66.94 190 SER A N 1
ATOM 1443 C CA . SER A 1 190 ? -21.132 -4.701 30.836 1.00 66.94 190 SER A CA 1
ATOM 1444 C C . SER A 1 190 ? -21.019 -3.980 32.191 1.00 66.94 190 SER A C 1
ATOM 1446 O O . SER A 1 190 ? -21.114 -4.597 33.250 1.00 66.94 190 SER A O 1
ATOM 1448 N N . LEU A 1 191 ? -20.943 -2.644 32.201 1.00 71.12 191 LEU A N 1
ATOM 1449 C CA . LEU A 1 191 ? -21.002 -1.867 33.446 1.00 71.12 191 LEU A CA 1
ATOM 1450 C C . LEU A 1 191 ? -22.366 -2.005 34.145 1.00 71.12 191 LEU A C 1
ATOM 1452 O O . LEU A 1 191 ? -22.442 -2.078 35.374 1.00 71.12 191 LEU A O 1
ATOM 1456 N N . GLY A 1 192 ? -23.443 -2.056 33.357 1.00 75.19 192 GLY A N 1
ATOM 1457 C CA . GLY A 1 192 ? -24.793 -2.325 33.839 1.00 75.19 192 GLY A CA 1
ATOM 1458 C C . GLY A 1 192 ? -24.907 -3.685 34.529 1.00 75.19 192 GLY A C 1
ATOM 1459 O O . GLY A 1 192 ? -25.413 -3.745 35.650 1.00 75.19 192 GLY A O 1
ATOM 1460 N N . SER A 1 193 ? -24.390 -4.754 33.913 1.00 75.69 193 SER A N 1
ATOM 1461 C CA . SER A 1 193 ? -24.391 -6.093 34.515 1.00 75.69 193 SER A CA 1
ATOM 1462 C C . SER A 1 193 ? -23.483 -6.174 35.743 1.00 75.69 193 SER A C 1
ATOM 1464 O O . SER A 1 193 ? -23.890 -6.744 36.751 1.00 75.69 193 SER A O 1
ATOM 1466 N N . PHE A 1 194 ? -22.308 -5.535 35.736 1.00 78.62 194 PHE A N 1
ATOM 1467 C CA . PHE A 1 194 ? -21.441 -5.458 36.916 1.00 78.62 194 PHE A CA 1
ATOM 1468 C C . PHE A 1 194 ? -22.135 -4.770 38.097 1.00 78.62 194 PHE A C 1
ATOM 1470 O O . PHE A 1 194 ? -22.084 -5.259 39.226 1.00 78.62 194 PHE A O 1
ATOM 1477 N N . LYS A 1 195 ? -22.833 -3.656 37.843 1.00 83.88 195 LYS A N 1
ATOM 1478 C CA . LYS A 1 195 ? -23.634 -2.972 38.865 1.00 83.88 195 LYS A CA 1
ATOM 1479 C C . LYS A 1 195 ? -24.750 -3.868 39.400 1.00 83.88 195 LYS A C 1
ATOM 1481 O O . LYS A 1 195 ? -25.024 -3.836 40.598 1.00 83.88 195 LYS A O 1
ATOM 1486 N N . ASP A 1 196 ? -25.384 -4.653 38.535 1.00 87.12 196 ASP A N 1
ATOM 1487 C CA . ASP A 1 196 ? -26.436 -5.587 38.933 1.00 87.12 196 ASP A CA 1
ATOM 1488 C C . ASP A 1 196 ? -25.884 -6.725 39.808 1.00 87.12 196 ASP A C 1
ATOM 1490 O O . ASP A 1 196 ? -26.398 -6.982 40.898 1.00 87.12 196 ASP A O 1
ATOM 1494 N N . VAL A 1 197 ? -24.745 -7.306 39.414 1.00 86.75 197 VAL A N 1
ATOM 1495 C CA . VAL A 1 197 ? -24.004 -8.298 40.210 1.00 86.75 197 VAL A CA 1
ATOM 1496 C C . VAL A 1 197 ? -23.575 -7.716 41.559 1.00 86.75 197 VAL A C 1
ATOM 1498 O O . VAL A 1 197 ? -23.723 -8.384 42.583 1.00 86.75 197 VAL A O 1
ATOM 1501 N N . LEU A 1 198 ? -23.103 -6.467 41.603 1.00 88.19 198 LEU A N 1
ATOM 1502 C CA . LEU A 1 198 ? -22.718 -5.796 42.846 1.00 88.19 198 LEU A CA 1
ATOM 1503 C C . LEU A 1 198 ? -23.928 -5.527 43.750 1.00 88.19 198 LEU A C 1
ATOM 1505 O O . LEU A 1 198 ? -23.850 -5.750 44.955 1.00 88.19 198 LEU A O 1
ATOM 1509 N N . ASN A 1 199 ? -25.061 -5.096 43.194 1.00 89.50 199 ASN A N 1
ATOM 1510 C CA . ASN A 1 199 ? -26.304 -4.926 43.952 1.00 89.50 199 ASN A CA 1
ATOM 1511 C C . ASN A 1 199 ? -26.797 -6.254 44.534 1.00 89.50 199 ASN A C 1
ATOM 1513 O O . ASN A 1 199 ? -27.228 -6.305 45.688 1.00 89.50 199 ASN A O 1
ATOM 1517 N N . HIS A 1 200 ? -26.719 -7.330 43.752 1.00 91.00 200 HIS A N 1
ATOM 1518 C CA . HIS A 1 200 ? -27.056 -8.670 44.209 1.00 91.00 200 HIS A CA 1
ATOM 1519 C C . HIS A 1 200 ? -26.092 -9.148 45.304 1.00 91.00 200 HIS A C 1
ATOM 1521 O O . HIS A 1 200 ? -26.536 -9.685 46.319 1.00 91.00 200 HIS A O 1
ATOM 1527 N N . PHE A 1 201 ? -24.792 -8.875 45.159 1.00 89.62 201 PHE A N 1
ATOM 1528 C CA . PHE A 1 201 ? -23.795 -9.141 46.193 1.00 89.62 201 PHE A CA 1
ATOM 1529 C C . PHE A 1 201 ? -24.082 -8.360 47.478 1.00 89.62 201 PHE A C 1
ATOM 1531 O O . PHE A 1 201 ? -24.087 -8.959 48.544 1.00 89.62 201 PHE A O 1
ATOM 1538 N N . ILE A 1 202 ? -24.377 -7.058 47.401 1.00 89.38 202 ILE A N 1
ATOM 1539 C CA . ILE A 1 202 ? -24.690 -6.225 48.573 1.00 89.38 202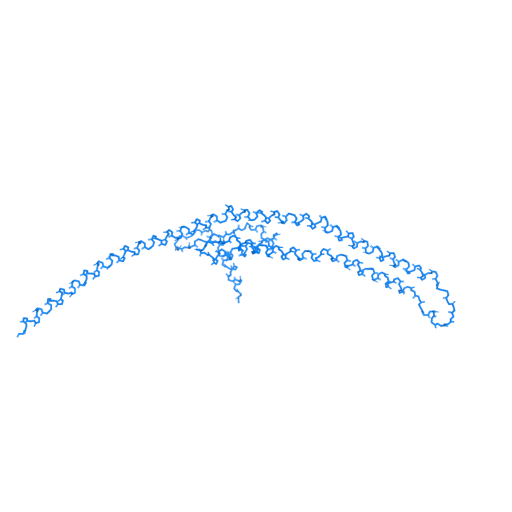 ILE A CA 1
ATOM 1540 C C . ILE A 1 202 ? -25.935 -6.749 49.296 1.00 89.38 202 ILE A C 1
ATOM 1542 O O . ILE A 1 202 ? -25.915 -6.867 50.520 1.00 89.38 202 ILE A O 1
ATOM 1546 N N . LYS A 1 203 ? -26.998 -7.100 48.558 1.00 90.31 203 LYS A N 1
ATOM 1547 C CA . LYS A 1 203 ? -28.204 -7.703 49.149 1.00 90.31 203 LYS A CA 1
ATOM 1548 C C . LYS A 1 203 ? -27.882 -9.014 49.857 1.00 90.31 203 LYS A C 1
ATOM 1550 O O . LYS A 1 203 ? -28.178 -9.147 51.038 1.00 90.31 203 LYS A O 1
ATOM 1555 N N . LYS A 1 204 ? -27.205 -9.934 49.167 1.00 89.88 204 LYS A N 1
ATOM 1556 C CA . LYS A 1 204 ? -26.868 -11.254 49.710 1.00 89.88 204 LYS A CA 1
ATOM 1557 C C . LYS A 1 204 ? -25.873 -11.176 50.871 1.00 89.88 204 LYS A C 1
ATOM 1559 O O . LYS A 1 204 ? -25.956 -11.956 51.810 1.00 89.88 204 LYS A O 1
ATOM 1564 N N . PHE A 1 205 ? -24.952 -10.216 50.838 1.00 86.31 205 PHE A N 1
ATOM 1565 C CA . PHE A 1 205 ? -24.040 -9.924 51.941 1.00 86.31 205 PHE A CA 1
ATOM 1566 C C . PHE A 1 205 ? -24.791 -9.355 53.150 1.00 86.31 205 PHE A C 1
ATOM 1568 O O . PHE A 1 205 ? -24.524 -9.767 54.274 1.00 86.31 205 PHE A O 1
ATOM 1575 N N . GLY A 1 206 ? -25.753 -8.453 52.932 1.00 89.88 206 GLY A N 1
ATOM 1576 C CA . GLY A 1 206 ? -26.615 -7.921 53.987 1.00 89.88 206 GLY A CA 1
ATOM 1577 C C . GLY A 1 206 ? -27.475 -8.998 54.652 1.00 89.88 206 GLY A C 1
ATOM 1578 O O . GLY A 1 206 ? -27.517 -9.058 55.879 1.00 89.88 206 GLY A O 1
ATOM 1579 N N . GLU A 1 207 ? -28.096 -9.872 53.854 1.00 89.50 207 GLU A N 1
ATOM 1580 C CA . GLU A 1 207 ? -28.863 -11.032 54.333 1.00 89.50 207 GLU A CA 1
ATOM 1581 C C . GLU A 1 207 ? -27.976 -11.979 55.155 1.00 89.50 207 GLU A C 1
ATOM 1583 O O . GLU A 1 207 ? -28.246 -12.210 56.332 1.00 89.50 207 GLU A O 1
ATOM 1588 N N . ASN A 1 208 ? -26.840 -12.416 54.599 1.00 86.94 208 ASN A N 1
ATOM 1589 C CA . ASN A 1 208 ? -25.911 -13.315 55.291 1.00 86.94 208 ASN A CA 1
ATOM 1590 C C . ASN A 1 208 ? -25.315 -12.702 56.576 1.00 86.94 208 ASN A C 1
ATOM 1592 O O . ASN A 1 208 ? -25.031 -13.423 57.532 1.00 86.94 208 ASN A O 1
ATOM 1596 N N . MET A 1 209 ? -25.090 -11.384 56.621 1.00 85.88 209 MET A N 1
ATOM 1597 C CA . MET A 1 209 ? -24.606 -10.698 57.827 1.00 85.88 209 MET A CA 1
ATOM 1598 C C . MET A 1 209 ? -25.685 -10.634 58.919 1.00 85.88 209 MET A C 1
ATOM 1600 O O . MET A 1 209 ? -25.357 -10.696 60.107 1.00 85.88 209 MET A O 1
ATOM 1604 N N . GLY A 1 210 ? -26.962 -10.532 58.533 1.00 84.69 210 GLY A N 1
ATOM 1605 C CA . GLY A 1 210 ? -28.100 -10.684 59.441 1.00 84.69 210 GLY A CA 1
ATOM 1606 C C . GLY A 1 210 ? -28.114 -12.070 60.085 1.00 84.69 210 GLY A C 1
ATOM 1607 O O . GLY A 1 210 ? -28.062 -12.173 61.310 1.00 84.69 210 GLY A O 1
ATOM 1608 N N . ASP A 1 211 ? -28.027 -13.118 59.264 1.00 84.62 211 ASP A N 1
ATOM 1609 C CA . ASP A 1 211 ? -27.982 -14.512 59.726 1.00 84.62 211 ASP A CA 1
ATOM 1610 C C . ASP A 1 211 ? -26.768 -14.790 60.636 1.00 84.62 211 ASP A C 1
ATOM 1612 O O . ASP A 1 211 ? -26.848 -15.540 61.618 1.00 84.62 211 ASP A O 1
ATOM 1616 N N . TYR A 1 212 ? -25.627 -14.152 60.350 1.00 80.19 212 TYR A N 1
ATOM 1617 C CA . TYR A 1 212 ? -24.425 -14.252 61.179 1.00 80.19 212 TYR A CA 1
ATOM 1618 C C . TYR A 1 212 ? -24.598 -13.574 62.545 1.00 80.19 212 TYR A C 1
ATOM 1620 O O . TYR A 1 212 ? -24.148 -14.101 63.566 1.00 80.19 212 TYR A O 1
ATOM 1628 N N . LYS A 1 213 ? -25.267 -12.416 62.592 1.00 82.94 213 LYS A N 1
ATOM 1629 C CA . LYS A 1 213 ? -25.582 -11.722 63.847 1.00 82.94 213 LYS A CA 1
ATOM 1630 C C . LYS A 1 213 ? -26.513 -12.562 64.719 1.00 82.94 213 LYS A C 1
ATOM 1632 O O . LYS A 1 213 ? -26.259 -12.679 65.919 1.00 82.94 213 LYS A O 1
ATOM 1637 N N . ASP A 1 214 ? -27.523 -13.179 64.118 1.00 82.88 214 ASP A N 1
ATOM 1638 C CA . ASP A 1 214 ? -28.474 -14.038 64.823 1.00 82.88 214 ASP A CA 1
ATOM 1639 C C . ASP A 1 214 ? -27.785 -15.304 65.357 1.00 82.88 214 ASP A C 1
ATOM 1641 O O . ASP A 1 214 ? -27.946 -15.667 66.525 1.00 82.88 214 ASP A O 1
ATOM 1645 N N . SER A 1 215 ? -26.902 -15.910 64.556 1.00 79.06 215 SER A N 1
ATOM 1646 C CA . SER A 1 215 ? -26.057 -17.035 64.984 1.00 79.06 215 SER A CA 1
ATOM 1647 C C . SER A 1 215 ? -25.117 -16.655 66.138 1.00 79.06 215 SER A C 1
ATOM 1649 O O . SER A 1 215 ? -24.945 -17.424 67.086 1.00 79.06 215 SER A O 1
ATOM 1651 N N . GLY A 1 216 ? -24.531 -15.455 66.104 1.00 78.81 216 GLY A N 1
ATOM 1652 C CA . GLY A 1 216 ? -23.684 -14.931 67.178 1.00 78.81 216 GLY A CA 1
ATOM 1653 C C . GLY A 1 216 ? -24.453 -14.663 68.477 1.00 78.81 216 GLY A C 1
ATOM 1654 O O . GLY A 1 216 ? -23.941 -14.941 69.563 1.00 78.81 216 GLY A O 1
ATOM 1655 N N . GLN A 1 217 ? -25.693 -14.175 68.386 1.00 80.25 217 GLN A N 1
ATOM 1656 C CA . GLN A 1 217 ? -26.569 -14.009 69.550 1.00 80.25 217 GLN A CA 1
ATOM 1657 C C . GLN A 1 217 ? -26.954 -15.357 70.162 1.00 80.25 217 GLN A C 1
ATOM 1659 O O . GLN A 1 217 ? -26.816 -15.525 71.372 1.00 80.25 217 GLN A O 1
ATOM 1664 N N . LEU A 1 218 ? -27.335 -16.336 69.338 1.00 81.50 218 LEU A N 1
ATOM 1665 C CA . LEU A 1 218 ? -27.617 -17.704 69.782 1.00 81.50 218 LEU A CA 1
ATOM 1666 C C . LEU A 1 218 ? -26.406 -18.354 70.462 1.00 81.50 218 LEU A C 1
ATOM 1668 O O . LEU A 1 218 ? -26.562 -19.010 71.492 1.00 81.50 218 LEU A O 1
ATOM 1672 N N . LEU A 1 219 ? -25.196 -18.166 69.929 1.00 80.88 219 LEU A N 1
ATOM 1673 C CA . LEU A 1 219 ? -23.961 -18.648 70.556 1.00 80.88 219 LEU A CA 1
ATOM 1674 C C . LEU A 1 219 ? -23.714 -17.988 71.916 1.00 80.88 219 LEU A C 1
ATOM 1676 O O . LEU A 1 219 ? -23.394 -18.682 72.879 1.00 80.88 219 LEU A O 1
ATOM 1680 N N . ASN A 1 220 ? -23.899 -16.671 72.014 1.00 84.94 220 ASN A N 1
ATOM 1681 C CA . ASN A 1 220 ? -23.750 -15.942 73.271 1.00 84.94 220 ASN A CA 1
ATOM 1682 C C . ASN A 1 220 ? -24.790 -16.388 74.316 1.00 84.94 220 ASN A C 1
ATOM 1684 O O . ASN A 1 220 ? -24.448 -16.635 75.471 1.00 84.94 220 ASN A O 1
ATOM 1688 N N . GLU A 1 221 ? -26.051 -16.571 73.916 1.00 84.25 221 GLU A N 1
ATOM 1689 C CA . GLU A 1 221 ? -27.090 -17.105 74.801 1.00 84.25 221 GLU A CA 1
ATOM 1690 C C . GLU A 1 221 ? -26.784 -18.532 75.265 1.00 84.25 221 GLU A C 1
ATOM 1692 O O . GLU A 1 221 ? -26.979 -18.849 76.440 1.00 84.25 221 GLU A O 1
ATOM 1697 N N . ASN A 1 222 ? -26.281 -19.392 74.375 1.00 84.31 222 ASN A N 1
ATOM 1698 C CA . ASN A 1 222 ? -25.882 -20.752 74.733 1.00 84.31 222 ASN A CA 1
ATOM 1699 C C . ASN A 1 222 ? -24.683 -20.765 75.690 1.00 84.31 222 ASN A C 1
ATOM 1701 O O . ASN A 1 222 ? -24.724 -21.489 76.682 1.00 84.31 222 ASN A O 1
ATOM 1705 N N . LEU A 1 223 ? -23.656 -19.942 75.454 1.00 83.69 223 LEU A N 1
ATOM 1706 C CA . LEU A 1 223 ? -22.522 -19.774 76.372 1.00 83.69 223 LEU A CA 1
ATOM 1707 C C . LEU A 1 223 ? -22.982 -19.295 77.752 1.00 83.69 223 LEU A C 1
ATOM 1709 O O . LEU A 1 223 ? -22.546 -19.832 78.767 1.00 83.69 223 LEU A O 1
ATOM 1713 N N . LYS A 1 224 ? -23.915 -18.341 77.796 1.00 81.12 224 LYS A N 1
ATOM 1714 C CA . LYS A 1 224 ? -24.476 -17.828 79.048 1.00 81.12 224 LYS A CA 1
ATOM 1715 C C . LYS A 1 224 ? -25.256 -18.904 79.805 1.00 81.12 224 LYS A C 1
ATOM 1717 O O . LYS A 1 224 ? -25.053 -19.060 81.003 1.00 81.12 224 LYS A O 1
ATOM 1722 N N . LYS A 1 225 ? -26.082 -19.694 79.109 1.00 79.44 225 LYS A N 1
ATOM 1723 C CA . LYS A 1 225 ? -26.778 -20.851 79.698 1.00 79.44 225 LYS A CA 1
ATOM 1724 C C . LYS A 1 225 ? -25.796 -21.902 80.222 1.00 79.44 225 LYS A C 1
ATOM 1726 O O . LYS A 1 225 ? -25.991 -22.401 81.323 1.00 79.44 225 LYS A O 1
ATOM 1731 N N . GLN A 1 226 ? -24.734 -22.210 79.476 1.00 73.94 226 GLN A N 1
ATOM 1732 C CA . GLN A 1 226 ? -23.696 -23.146 79.925 1.00 73.94 226 GLN A CA 1
ATOM 1733 C C . GLN A 1 226 ? -22.948 -22.629 81.161 1.00 73.94 226 GLN A C 1
ATOM 1735 O O . GLN A 1 226 ? -22.672 -23.410 82.068 1.00 73.94 226 GLN A O 1
ATOM 1740 N N . GLN A 1 227 ? -22.677 -21.323 81.238 1.00 75.31 227 GLN A N 1
ATOM 1741 C CA . GLN A 1 227 ? -22.079 -20.706 82.420 1.00 75.31 227 GLN A CA 1
ATOM 1742 C C . GLN A 1 227 ? -23.004 -20.800 83.644 1.00 75.31 227 GLN A C 1
ATOM 1744 O O . GLN A 1 227 ? -22.539 -21.169 84.717 1.00 75.31 227 GLN A O 1
ATOM 1749 N N . THR A 1 228 ? -24.307 -20.546 83.486 1.00 73.62 228 THR A N 1
ATOM 1750 C CA . THR A 1 228 ? -25.283 -20.666 84.584 1.00 73.62 228 THR A CA 1
ATOM 1751 C C . THR A 1 228 ? -25.384 -22.100 85.114 1.00 73.62 228 THR A C 1
ATOM 1753 O O . THR A 1 228 ? -25.392 -22.300 86.322 1.00 73.62 228 THR A O 1
ATOM 1756 N N . VAL A 1 229 ? -25.379 -23.108 84.235 1.00 74.81 229 VAL A N 1
ATOM 1757 C CA . VAL A 1 229 ? -25.388 -24.524 84.654 1.00 74.81 229 VAL A CA 1
ATOM 1758 C C . VAL A 1 229 ? -24.100 -24.899 85.402 1.00 74.81 229 VAL A C 1
ATOM 1760 O O . VAL A 1 229 ? -24.146 -25.653 86.368 1.00 74.81 229 VAL A O 1
ATOM 1763 N N . LEU A 1 230 ? -22.946 -24.364 84.991 1.00 68.56 230 LEU A N 1
ATOM 1764 C CA . LEU A 1 230 ? -21.670 -24.579 85.686 1.00 68.56 230 LEU A CA 1
ATOM 1765 C C . LEU A 1 230 ? -21.603 -23.878 87.054 1.00 68.56 230 LEU A C 1
ATOM 1767 O O . LEU A 1 230 ? -20.931 -24.383 87.950 1.00 68.56 230 LEU A O 1
ATOM 1771 N N . GLU A 1 231 ? -22.284 -22.743 87.224 1.00 68.19 231 GLU A N 1
ATOM 1772 C CA . GLU A 1 231 ? -22.401 -22.045 88.512 1.00 68.19 231 GLU A CA 1
ATOM 1773 C C . GLU A 1 231 ? -23.348 -22.764 89.486 1.00 68.19 231 GLU A C 1
ATOM 1775 O O . GLU A 1 231 ? -23.079 -22.758 90.681 1.00 68.19 231 GLU A O 1
ATOM 1780 N N . GLU A 1 232 ? -24.399 -23.437 89.001 1.00 65.31 232 GLU A N 1
ATOM 1781 C CA . GLU A 1 232 ? -25.312 -24.236 89.842 1.00 65.31 232 GLU A CA 1
ATOM 1782 C C . GLU A 1 232 ? -24.732 -25.589 90.296 1.00 65.31 232 GLU A C 1
ATOM 1784 O O . GLU A 1 232 ? -25.240 -26.193 91.240 1.00 65.31 232 GLU A O 1
ATOM 1789 N N . ILE A 1 233 ? -23.675 -26.083 89.642 1.00 61.44 233 ILE A N 1
ATOM 1790 C CA . ILE A 1 233 ? -23.010 -27.359 89.981 1.00 61.44 233 ILE A CA 1
ATOM 1791 C C . ILE A 1 233 ? -21.852 -27.157 90.988 1.00 61.44 233 ILE A C 1
ATOM 1793 O O . ILE A 1 233 ? -21.196 -28.121 91.391 1.00 61.44 233 ILE A O 1
ATOM 1797 N N . LYS A 1 234 ? -21.603 -25.921 91.433 1.00 42.66 234 LYS A N 1
ATOM 1798 C CA . LYS A 1 234 ? -20.551 -25.573 92.397 1.00 42.66 234 LYS A CA 1
ATOM 1799 C C . LYS A 1 234 ? -21.120 -25.260 93.778 1.00 42.66 234 LYS A C 1
ATOM 1801 O O . LYS A 1 234 ? -20.454 -25.659 94.759 1.00 42.66 234 LYS A O 1
#

Sequence (234 aa):
MSDLDQFELYLESLSTTTSATSGADFEMVELLVLPANTNKSHMDFFEVIKSTNAYLCKNKGSSADFSILKDTCERHVEKVDNEIGNLINVPLYIGLAGTFIGIIIGLSGIDFSTTTAGTTTTISSDSIGHLLNGVIAAMVASLVGLAFTVVNSAMIYKPAAYRNDTDKNHYYDFLQRELLPYLNIGVSKSLGSFKDVLNHFIKKFGENMGDYKDSGQLLNENLKKQQTVLEEIK

pLDDT: mean 75.44, std 15.55, range [29.62, 93.69]